Protein AF-0000000069646623 (afdb_homodimer)

Radius of gyration: 21.18 Å; Cα contacts (8 Å, |Δi|>4): 472; chains: 2; bounding box: 66×52×68 Å

Nearest PDB structures (foldseek):
  7ku7-assembly1_C  TM=7.628E-01  e=7.906E-09  Rous sarcoma virus (strain Schmidt-Ruppin A)
  3jca-assembly1_F  TM=6.530E-01  e=5.661E-10  Mouse mammary tumor virus
  5ejk-assembly1_C  TM=6.959E-01  e=7.413E-09  Rous sarcoma virus - Prague C
  1a5v-assembly1_A  TM=7.451E-01  e=2.516E-08  Rous sarcoma virus (strain Schmidt-Ruppin)
  3o4n-assembly1_B  TM=7.704E-01  e=9.104E-08  Rous sarcoma virus

Solvent-accessible surface area (backbone atoms only — not comparable to full-atom values): 15487 Å² total; per-residue (Å²): 137,80,79,71,78,76,75,74,74,71,70,65,70,41,72,74,74,82,60,53,76,48,30,36,33,40,41,48,77,38,65,82,40,84,41,39,76,87,58,32,25,26,30,43,34,41,31,24,66,60,65,54,36,32,39,35,38,53,31,65,61,70,45,49,68,54,50,50,52,54,49,51,53,49,29,74,73,69,45,78,38,46,30,38,34,30,60,84,51,67,63,66,64,35,66,67,44,49,49,52,31,53,76,65,64,30,46,78,43,56,58,85,74,62,64,74,78,56,34,43,57,56,43,49,38,47,49,28,44,48,52,14,50,39,50,21,44,53,44,49,18,76,82,136,82,79,70,77,76,75,73,73,71,71,64,69,41,70,74,75,83,60,53,74,48,30,37,32,39,42,49,77,39,66,82,39,85,42,38,75,89,57,31,25,25,31,42,35,42,30,24,65,56,66,54,37,33,40,35,38,54,31,64,61,71,46,50,68,55,50,50,50,54,49,51,54,49,29,73,72,68,46,78,38,49,32,38,34,32,59,83,50,67,62,66,62,36,67,67,43,48,50,52,32,53,76,65,63,30,46,78,42,56,59,83,72,64,62,74,77,56,33,42,56,54,42,50,36,47,48,27,43,47,52,14,48,39,49,20,44,54,47,49,17,78,85

InterPro domains:
  IPR001584 Integrase, catalytic core [PF00665] (21-116)
  IPR001584 Integrase, catalytic core [PS50994] (17-143)
  IPR012337 Ribonuclease H-like superfamily [SSF53098] (20-139)
  IPR036397 Ribonuclease H superfamily [G3DSA:3.30.420.10] (13-143)

Sequence (286 aa):
MENKPKRKTITHSIPKHHFAPGEFLAIDIVGKLPRSVDNQNYILTIVDHYSRYLEAIPIPNTTSNTIIRHLNYYFSRFGLPKYILSDNATYFKSDEIVNFYESLRIEHRKSSIYYPKSNGLLERTHRVLKESVASILQKVHDWMENKPKRKTITHSIPKHHFAPGEFLAIDIVGKLPRSVDNQNYILTIVDHYSRYLEAIPIPNTTSNTIIRHLNYYFSRFGLPKYILSDNATYFKSDEIVNFYESLRIEHRKSSIYYPKSNGLLERTHRVLKESVASILQKVHDW

Secondary structure (DSSP, 8-state):
------------------PPTTSEEEEEEEE--SS-GGG--EEEEEEETTT--EEEEEES---HHHHHHHHHHHHHHH---SEEEE-S-GGGS-HHHHHHHHHTTPEEEETTTS-TTTTHHHHHHHHHHHHHHHHHHHHHHT-/------------------PPTTSEEEEEEEE--SS-GGG--EEEEEEETTT--EEEEEES---HHHHHHHHHHHHHHH---SEEEE-S-GGGS-HHHHHHHHHTTPEEEETTTS-TTTTHHHHHHHHHHHHHHHHHHHHHHT-

Structure (mmCIF, N/CA/C/O backbone):
data_AF-0000000069646623-model_v1
#
loop_
_entity.id
_entity.type
_entity.pdbx_description
1 polymer 'Integrase catalytic domain-containing protein'
#
loop_
_atom_site.group_PDB
_atom_site.id
_atom_site.type_symbol
_atom_site.label_atom_id
_atom_site.label_alt_id
_atom_site.label_comp_id
_atom_site.label_asym_id
_atom_site.label_entity_id
_atom_site.label_seq_id
_atom_site.pdbx_PDB_ins_code
_atom_site.Cartn_x
_atom_site.Cartn_y
_atom_site.Cartn_z
_atom_site.occupancy
_atom_site.B_iso_or_equiv
_atom_site.auth_seq_id
_atom_site.auth_comp_id
_atom_site.auth_asym_id
_atom_site.auth_atom_id
_atom_site.pdbx_PDB_model_num
ATOM 1 N N . MET A 1 1 ? -26.422 -5.918 47 1 32.94 1 MET A N 1
ATOM 2 C CA . MET A 1 1 ? -25.672 -6.23 45.781 1 32.94 1 MET A CA 1
ATOM 3 C C . MET A 1 1 ? -26.344 -5.625 44.562 1 32.94 1 MET A C 1
ATOM 5 O O . MET A 1 1 ? -27.328 -6.172 44.062 1 32.94 1 MET A O 1
ATOM 9 N N . GLU A 1 2 ? -26.469 -4.262 44.375 1 30.83 2 GLU A N 1
ATOM 10 C CA . GLU A 1 2 ? -27.266 -3.465 43.438 1 30.83 2 GLU A CA 1
ATOM 11 C C . GLU A 1 2 ? -26.75 -3.588 42.031 1 30.83 2 GLU A C 1
ATOM 13 O O . GLU A 1 2 ? -25.547 -3.496 41.781 1 30.83 2 GLU A O 1
ATOM 18 N N . ASN A 1 3 ? -27.5 -4.41 41.188 1 28.52 3 ASN A N 1
ATOM 19 C CA . ASN A 1 3 ? -27.297 -4.695 39.781 1 28.52 3 ASN A CA 1
ATOM 20 C C . ASN A 1 3 ? -27.125 -3.416 38.969 1 28.52 3 ASN A C 1
ATOM 22 O O . ASN A 1 3 ? -28.047 -2.598 38.906 1 28.52 3 ASN A O 1
ATOM 26 N N . LYS A 1 4 ? -25.953 -2.854 38.969 1 32.59 4 LYS A N 1
ATOM 27 C CA . LYS A 1 4 ? -25.719 -1.625 38.219 1 32.59 4 LYS A CA 1
ATOM 28 C C . LYS A 1 4 ? -26.188 -1.777 36.781 1 32.59 4 LYS A C 1
ATOM 30 O O . LYS A 1 4 ? -25.922 -2.797 36.125 1 32.59 4 LYS A O 1
ATOM 35 N N . PRO A 1 5 ? -27.219 -1.047 36.375 1 31.97 5 PRO A N 1
ATOM 36 C CA . PRO A 1 5 ? -27.781 -1.211 35.031 1 31.97 5 PRO A CA 1
ATOM 37 C C . PRO A 1 5 ? -26.719 -1.128 33.938 1 31.97 5 PRO A C 1
ATOM 39 O O . PRO A 1 5 ? -25.734 -0.409 34.062 1 31.97 5 PRO A O 1
ATOM 42 N N . LYS A 1 6 ? -26.531 -2.137 33.188 1 28.92 6 LYS A N 1
ATOM 43 C CA . LYS A 1 6 ? -25.672 -2.27 32 1 28.92 6 LYS A CA 1
ATOM 44 C C . LYS A 1 6 ? -25.859 -1.104 31.047 1 28.92 6 LYS A C 1
ATOM 46 O O . LYS A 1 6 ? -26.969 -0.863 30.562 1 28.92 6 LYS A O 1
ATOM 51 N N . ARG A 1 7 ? -25.266 0.034 31.297 1 22.77 7 ARG A N 1
ATOM 52 C CA . ARG A 1 7 ? -25.391 1.152 30.359 1 22.77 7 ARG A CA 1
ATOM 53 C C . ARG A 1 7 ? -25.203 0.685 28.922 1 22.77 7 ARG A C 1
ATOM 55 O O . ARG A 1 7 ? -24.188 0.08 28.578 1 22.77 7 ARG A O 1
ATOM 62 N N . LYS A 1 8 ? -26.281 0.441 28.25 1 26.89 8 LYS A N 1
ATOM 63 C CA . LYS A 1 8 ? -26.344 0.169 26.812 1 26.89 8 LYS A CA 1
ATOM 64 C C . LYS A 1 8 ? -25.469 1.139 26.031 1 26.89 8 LYS A C 1
ATOM 66 O O . LYS A 1 8 ? -25.672 2.352 26.078 1 26.89 8 LYS A O 1
ATOM 71 N N . THR A 1 9 ? -24.188 0.973 26.062 1 27.06 9 THR A N 1
ATOM 72 C CA . THR A 1 9 ? -23.312 1.753 25.203 1 27.06 9 THR A CA 1
ATOM 73 C C . THR A 1 9 ? -23.938 1.988 23.844 1 27.06 9 THR A C 1
ATOM 75 O O . THR A 1 9 ? -24.219 1.038 23.109 1 27.06 9 THR A O 1
ATOM 78 N N . ILE A 1 10 ? -24.859 2.891 23.828 1 28.14 10 ILE A N 1
ATOM 79 C CA . ILE A 1 10 ? -25.422 3.312 22.562 1 28.14 10 ILE A CA 1
ATOM 80 C C . ILE A 1 10 ? -24.297 3.584 21.562 1 28.14 10 ILE A C 1
ATOM 82 O O . ILE A 1 10 ? -23.5 4.508 21.75 1 28.14 10 ILE A O 1
ATOM 86 N N . THR A 1 11 ? -23.562 2.627 21.219 1 30.33 11 THR A N 1
ATOM 87 C CA . THR A 1 11 ? -22.703 2.807 20.047 1 30.33 11 THR A CA 1
ATOM 88 C C . THR A 1 11 ? -23.453 3.541 18.938 1 30.33 11 THR A C 1
ATOM 90 O O . THR A 1 11 ? -24.406 3.006 18.359 1 30.33 11 THR A O 1
ATOM 93 N N . HIS A 1 12 ? -23.844 4.727 19.203 1 29.98 12 HIS A N 1
ATOM 94 C CA . HIS A 1 12 ? -24.391 5.492 18.094 1 29.98 12 HIS A CA 1
ATOM 95 C C . HIS A 1 12 ? -23.641 5.219 16.797 1 29.98 12 HIS A C 1
ATOM 97 O O . HIS A 1 12 ? -22.406 5.18 16.797 1 29.98 12 HIS A O 1
ATOM 103 N N . SER A 1 13 ? -24.156 4.473 15.961 1 32.38 13 SER A N 1
ATOM 104 C CA . SER A 1 13 ? -23.75 4.207 14.586 1 32.38 13 SER A CA 1
ATOM 105 C C . SER A 1 13 ? -23.219 5.465 13.906 1 32.38 13 SER A C 1
ATOM 107 O O . SER A 1 13 ? -23.891 6.496 13.898 1 32.38 13 SER A O 1
ATOM 109 N N . ILE A 1 14 ? -22.016 6.031 14.203 1 35.5 14 ILE A N 1
ATOM 110 C CA . ILE A 1 14 ? -21.547 7.062 13.281 1 35.5 14 ILE A CA 1
ATOM 111 C C . ILE A 1 14 ? -22.297 6.973 11.961 1 35.5 14 ILE A C 1
ATOM 113 O O . ILE A 1 14 ? -22.391 5.898 11.359 1 35.5 14 ILE A O 1
ATOM 117 N N . PRO A 1 15 ? -23.219 7.895 11.781 1 37.97 15 PRO A N 1
ATOM 118 C CA . PRO A 1 15 ? -23.812 7.746 10.453 1 37.97 15 PRO A CA 1
ATOM 119 C C . PRO A 1 15 ? -22.828 7.234 9.406 1 37.97 15 PRO A C 1
ATOM 121 O O . PRO A 1 15 ? -21.656 7.613 9.43 1 37.97 15 PRO A O 1
ATOM 124 N N . LYS A 1 16 ? -22.812 6.094 9.086 1 43.16 16 LYS A N 1
ATOM 125 C CA . LYS A 1 16 ? -22.078 5.617 7.914 1 43.16 16 LYS A CA 1
ATOM 126 C C . LYS A 1 16 ? -21.859 6.738 6.902 1 43.16 16 LYS A C 1
ATOM 128 O O . LYS A 1 16 ? -22.812 7.16 6.234 1 43.16 16 LYS A O 1
ATOM 133 N N . HIS A 1 17 ? -21.281 7.953 7.312 1 50.69 17 HIS A N 1
ATOM 134 C CA . HIS A 1 17 ? -21.062 8.867 6.195 1 50.69 17 HIS A CA 1
ATOM 135 C C . HIS A 1 17 ? -20.641 8.117 4.941 1 50.69 17 HIS A C 1
ATOM 137 O O . HIS A 1 17 ? -19.75 7.27 4.988 1 50.69 17 HIS A O 1
ATOM 143 N N . HIS A 1 18 ? -21.578 7.953 3.994 1 64.94 18 HIS A N 1
ATOM 144 C CA . HIS A 1 18 ? -21.484 7.27 2.709 1 64.94 18 HIS A CA 1
ATOM 145 C C . HIS A 1 18 ? -20.469 7.938 1.796 1 64.94 18 HIS A C 1
ATOM 147 O O . HIS A 1 18 ? -20.781 8.93 1.136 1 64.94 18 HIS A O 1
ATOM 153 N N . PHE A 1 19 ? -19.188 7.953 2.146 1 78.62 19 PHE A N 1
ATOM 154 C CA . PHE A 1 19 ? -18.203 8.453 1.197 1 78.62 19 PHE A CA 1
ATOM 155 C C . PHE A 1 19 ? -18.094 7.531 -0.007 1 78.62 19 PHE A C 1
ATOM 157 O O . PHE A 1 19 ? -18.297 6.32 0.113 1 78.62 19 PHE A O 1
ATOM 164 N N . ALA A 1 20 ? -17.938 8.273 -1.139 1 87.88 20 ALA A N 1
ATOM 165 C CA . ALA A 1 20 ? -17.562 7.504 -2.324 1 87.88 20 ALA A CA 1
ATOM 166 C C . ALA A 1 20 ? -16.062 7.199 -2.332 1 87.88 20 ALA A C 1
ATOM 168 O O . ALA A 1 20 ? -15.297 7.82 -1.593 1 87.88 20 ALA A O 1
ATOM 169 N N . PRO A 1 21 ? -15.664 6.258 -3.08 1 87.75 21 PRO A N 1
ATOM 170 C CA . PRO A 1 21 ? -14.227 5.984 -3.182 1 87.75 21 PRO A CA 1
ATOM 171 C C . PRO A 1 21 ? -13.414 7.23 -3.525 1 87.75 21 PRO A C 1
ATOM 173 O O . PRO A 1 21 ? -13.812 8.008 -4.398 1 87.75 21 PRO A O 1
ATOM 176 N N . GLY A 1 22 ? -12.367 7.398 -2.785 1 92.69 22 GLY A N 1
ATOM 177 C CA . GLY A 1 22 ? -11.461 8.492 -3.082 1 92.69 22 GLY A CA 1
ATOM 178 C C . GLY A 1 22 ? -11.844 9.789 -2.396 1 92.69 22 GLY A C 1
ATOM 179 O O . GLY A 1 22 ? -11.078 10.758 -2.418 1 92.69 22 GLY A O 1
ATOM 180 N N . GLU A 1 23 ? -12.922 9.883 -1.706 1 94 23 GLU A N 1
ATOM 181 C CA . GLU A 1 23 ? -13.414 11.133 -1.14 1 94 23 GLU A CA 1
ATOM 182 C C . GLU A 1 23 ? -12.781 11.406 0.223 1 94 23 GLU A C 1
ATOM 184 O O . GLU A 1 23 ? -12.633 12.562 0.625 1 94 23 GLU A O 1
ATOM 189 N N . PHE A 1 24 ? -12.516 10.398 0.858 1 88.75 24 PHE A N 1
ATOM 190 C CA . PHE A 1 24 ? -11.953 10.508 2.199 1 88.75 24 PHE A CA 1
ATOM 191 C C . PHE A 1 24 ? -10.68 9.672 2.324 1 88.75 24 PHE A C 1
ATOM 193 O O . PHE A 1 24 ? -10.734 8.445 2.311 1 88.75 24 PHE A O 1
ATOM 200 N N . LEU A 1 25 ? -9.578 10.445 2.473 1 89.19 25 LEU A N 1
ATOM 201 C CA . LEU A 1 25 ? -8.289 9.773 2.576 1 89.19 25 LEU A CA 1
ATOM 202 C C . LEU A 1 25 ? -7.691 9.961 3.967 1 89.19 25 LEU A C 1
ATOM 204 O O . LEU A 1 25 ? -7.812 11.039 4.562 1 89.19 25 LEU A O 1
ATOM 208 N N . ALA A 1 26 ? -7.066 8.898 4.457 1 83.12 26 ALA A N 1
ATOM 209 C CA . ALA A 1 26 ? -6.199 8.992 5.625 1 83.12 26 ALA A CA 1
ATOM 210 C C . ALA A 1 26 ? -4.727 8.914 5.227 1 83.12 26 ALA A C 1
ATOM 212 O O . ALA A 1 26 ? -4.332 8.031 4.465 1 83.12 26 ALA A O 1
ATOM 213 N N . ILE A 1 27 ? -3.977 9.859 5.703 1 86.19 27 ILE A N 1
ATOM 214 C CA . ILE A 1 27 ? -2.561 9.828 5.355 1 86.19 27 ILE A CA 1
ATOM 215 C C . ILE A 1 27 ? -1.717 9.797 6.629 1 86.19 27 ILE A C 1
ATOM 217 O O . ILE A 1 27 ? -2.168 10.234 7.691 1 86.19 27 ILE A O 1
ATOM 221 N N . ASP A 1 28 ? -0.548 9.234 6.496 1 79.56 28 ASP A N 1
ATOM 222 C CA . ASP A 1 28 ? 0.398 9.133 7.602 1 79.56 28 ASP A CA 1
ATOM 223 C C . ASP A 1 28 ? 1.828 8.977 7.09 1 79.56 28 ASP A C 1
ATOM 225 O O . ASP A 1 28 ? 2.041 8.617 5.93 1 79.56 28 ASP A O 1
ATOM 229 N N . ILE A 1 29 ? 2.725 9.312 7.918 1 81.94 29 ILE A N 1
ATOM 230 C CA . ILE A 1 29 ? 4.133 9.109 7.602 1 81.94 29 ILE A CA 1
ATOM 231 C C . ILE A 1 29 ? 4.77 8.172 8.625 1 81.94 29 ILE A C 1
ATOM 233 O O . ILE A 1 29 ? 4.586 8.352 9.828 1 81.94 29 ILE A O 1
ATOM 237 N N . VAL A 1 30 ? 5.426 7.227 8.07 1 74.5 30 VAL A N 1
ATOM 238 C CA . VAL A 1 30 ? 6.184 6.293 8.891 1 74.5 30 VAL A CA 1
ATOM 239 C C . VAL A 1 30 ? 7.68 6.535 8.703 1 74.5 30 VAL A C 1
ATOM 241 O O . VAL A 1 30 ? 8.156 6.68 7.578 1 74.5 30 VAL A O 1
ATOM 244 N N . GLY A 1 31 ? 8.469 6.387 9.742 1 72.19 31 GLY A N 1
ATOM 245 C CA . GLY A 1 31 ? 9.906 6.551 9.664 1 72.19 31 GLY A CA 1
ATOM 246 C C . GLY A 1 31 ? 10.477 7.355 10.82 1 72.19 31 GLY A C 1
ATOM 247 O O . GLY A 1 31 ? 9.75 7.742 11.734 1 72.19 31 GLY A O 1
ATOM 248 N N . LYS A 1 32 ? 11.703 7.695 10.992 1 70.06 32 LYS A N 1
ATOM 249 C CA . LYS A 1 32 ? 12.75 7.316 10.039 1 70.06 32 LYS A CA 1
ATOM 250 C C . LYS A 1 32 ? 13.008 5.816 10.078 1 70.06 32 LYS A C 1
ATOM 252 O O . LYS A 1 32 ? 13.07 5.215 11.156 1 70.06 32 LYS A O 1
ATOM 257 N N . LEU A 1 33 ? 13.055 5.289 8.82 1 65.06 33 LEU A N 1
ATOM 258 C CA . LEU A 1 33 ? 13.367 3.867 8.688 1 65.06 33 LEU A CA 1
ATOM 259 C C . LEU A 1 33 ? 14.875 3.639 8.688 1 65.06 33 LEU A C 1
ATOM 261 O O . LEU A 1 33 ? 15.633 4.473 8.188 1 65.06 33 LEU A O 1
ATOM 265 N N . PRO A 1 34 ? 15.352 2.756 9.594 1 57.94 34 PRO A N 1
ATOM 266 C CA . PRO A 1 34 ? 16.797 2.57 9.727 1 57.94 34 PRO A CA 1
ATOM 267 C C . PRO A 1 34 ? 17.5 2.432 8.375 1 57.94 34 PRO A C 1
ATOM 269 O O . PRO A 1 34 ? 18.547 3.055 8.148 1 57.94 34 PRO A O 1
ATOM 272 N N . ARG A 1 35 ? 17.453 1.281 7.648 1 55.41 35 ARG A N 1
ATOM 273 C CA . ARG A 1 35 ? 18.25 0.972 6.469 1 55.41 35 ARG A CA 1
ATOM 274 C C . ARG A 1 35 ? 17.406 1.074 5.199 1 55.41 35 ARG A C 1
ATOM 276 O O . ARG A 1 35 ? 16.422 0.356 5.043 1 55.41 35 ARG A O 1
ATOM 283 N N . SER A 1 36 ? 17.234 2.391 4.77 1 54.03 36 SER A N 1
ATOM 284 C CA . SER A 1 36 ? 16.5 2.451 3.502 1 54.03 36 SER A CA 1
ATOM 285 C C . SER A 1 36 ? 17.453 2.322 2.316 1 54.03 36 SER A C 1
ATOM 287 O O . SER A 1 36 ? 18.625 2.68 2.414 1 54.03 36 SER A O 1
ATOM 289 N N . VAL A 1 37 ? 17.047 1.464 1.384 1 51.59 37 VAL A N 1
ATOM 290 C CA . VAL A 1 37 ? 17.703 1.499 0.087 1 51.59 37 VAL A CA 1
ATOM 291 C C . VAL A 1 37 ? 17.5 2.865 -0.563 1 51.59 37 VAL A C 1
ATOM 293 O O . VAL A 1 37 ? 16.391 3.391 -0.581 1 51.59 37 VAL A O 1
ATOM 296 N N . ASP A 1 38 ? 18.516 3.533 -0.854 1 64.19 38 ASP A N 1
ATOM 297 C CA . ASP A 1 38 ? 18.547 4.715 -1.712 1 64.19 38 ASP A CA 1
ATOM 298 C C . ASP A 1 38 ? 18.109 5.961 -0.949 1 64.19 38 ASP A C 1
ATOM 300 O O . ASP A 1 38 ? 17.484 6.855 -1.521 1 64.19 38 ASP A O 1
ATOM 304 N N . ASN A 1 39 ? 18.109 5.934 0.315 1 74.62 39 ASN A N 1
ATOM 305 C CA . ASN A 1 39 ? 17.906 7.121 1.137 1 74.62 39 ASN A CA 1
ATOM 306 C C . ASN A 1 39 ? 16.422 7.465 1.276 1 74.62 39 ASN A C 1
ATOM 308 O O . ASN A 1 39 ? 16.062 8.641 1.377 1 74.62 39 ASN A O 1
ATOM 312 N N . GLN A 1 40 ? 15.578 6.52 0.905 1 78.5 40 GLN A N 1
ATOM 313 C CA . GLN A 1 40 ? 14.156 6.691 1.216 1 78.5 40 GLN A CA 1
ATOM 314 C C . GLN A 1 40 ? 13.852 6.262 2.646 1 78.5 40 GLN A C 1
ATOM 316 O O . GLN A 1 40 ? 13.492 5.105 2.889 1 78.5 40 GLN A O 1
ATOM 321 N N . ASN A 1 41 ? 13.844 7.281 3.529 1 77.44 41 ASN A N 1
ATOM 322 C CA . ASN A 1 41 ? 13.891 6.953 4.949 1 77.44 41 ASN A CA 1
ATOM 323 C C . ASN A 1 41 ? 12.508 7.059 5.594 1 77.44 41 ASN A C 1
ATOM 325 O O . ASN A 1 41 ? 12.367 6.852 6.801 1 77.44 41 ASN A O 1
ATOM 329 N N . TYR A 1 42 ? 11.586 7.422 4.762 1 81 42 TYR A N 1
ATOM 330 C CA . TYR A 1 42 ? 10.227 7.562 5.262 1 81 42 TYR A CA 1
ATOM 331 C C . TYR A 1 42 ? 9.227 6.895 4.32 1 81 42 TYR A C 1
ATOM 333 O O . TYR A 1 42 ? 9.562 6.582 3.174 1 81 42 TYR A O 1
ATOM 341 N N . ILE A 1 43 ? 8.055 6.609 4.832 1 80.75 43 ILE A N 1
ATOM 342 C CA . ILE A 1 43 ? 6.965 6.086 4.016 1 80.75 43 ILE A CA 1
ATOM 343 C C . ILE A 1 43 ? 5.719 6.945 4.207 1 80.75 43 ILE A C 1
ATOM 345 O O . ILE A 1 43 ? 5.242 7.117 5.332 1 80.75 43 ILE A O 1
ATOM 349 N N . LEU A 1 44 ? 5.266 7.52 3.172 1 86.25 44 LEU A N 1
ATOM 350 C CA . LEU A 1 44 ? 3.955 8.156 3.156 1 86.25 44 LEU A CA 1
ATOM 351 C C . LEU A 1 44 ? 2.857 7.145 2.848 1 86.25 44 LEU A C 1
ATOM 353 O O . LEU A 1 44 ? 2.879 6.5 1.796 1 86.25 44 LEU A O 1
ATOM 357 N N . THR A 1 45 ? 1.982 6.98 3.75 1 84.88 45 THR A N 1
ATOM 358 C CA . THR A 1 45 ? 0.867 6.066 3.531 1 84.88 45 THR A CA 1
ATOM 359 C C . THR A 1 45 ? -0.412 6.84 3.219 1 84.88 45 THR A C 1
ATOM 361 O O . THR A 1 45 ? -0.696 7.859 3.848 1 84.88 45 THR A O 1
ATOM 364 N N . ILE A 1 46 ? -1.105 6.379 2.182 1 87.44 46 ILE A N 1
ATOM 365 C CA . ILE A 1 46 ? -2.406 6.918 1.797 1 87.44 46 ILE A CA 1
ATOM 366 C C . ILE A 1 46 ? -3.439 5.793 1.763 1 87.44 46 ILE A C 1
ATOM 368 O O . ILE A 1 46 ? -3.26 4.797 1.06 1 87.44 46 ILE A O 1
ATOM 372 N N . VAL A 1 47 ? -4.496 5.973 2.506 1 84.31 47 VAL A N 1
ATOM 373 C CA . VAL A 1 47 ? -5.527 4.945 2.59 1 84.31 47 VAL A CA 1
ATOM 374 C C . VAL A 1 47 ? -6.887 5.543 2.234 1 84.31 47 VAL A C 1
ATOM 376 O O . VAL A 1 47 ? -7.262 6.598 2.754 1 84.31 47 VAL A O 1
ATOM 379 N N . ASP A 1 48 ? -7.52 4.914 1.325 1 85.56 48 ASP A N 1
ATOM 380 C CA . ASP A 1 48 ? -8.898 5.277 1.035 1 85.56 48 ASP A CA 1
ATOM 381 C C . ASP A 1 48 ? -9.852 4.676 2.066 1 85.56 48 ASP A C 1
ATOM 383 O O . ASP A 1 48 ? -9.953 3.451 2.191 1 85.56 48 ASP A O 1
ATOM 387 N N . HIS A 1 49 ? -10.539 5.57 2.643 1 76.94 49 HIS A N 1
ATOM 388 C CA . HIS A 1 49 ? -11.414 5.145 3.736 1 76.94 49 HIS A CA 1
ATOM 389 C C . HIS A 1 49 ? -12.508 4.207 3.24 1 76.94 49 HIS A C 1
ATOM 391 O O . HIS A 1 49 ? -12.875 3.26 3.934 1 76.94 49 HIS A O 1
ATOM 397 N N . TYR A 1 50 ? -12.984 4.438 2.084 1 80.19 50 TYR A N 1
ATOM 398 C CA . TYR A 1 50 ? -14.109 3.678 1.552 1 80.19 50 TYR A CA 1
ATOM 399 C C . TYR A 1 50 ? -13.672 2.291 1.099 1 80.19 50 TYR A C 1
ATOM 401 O O . TYR A 1 50 ? -14.164 1.28 1.604 1 80.19 50 TYR A O 1
ATOM 409 N N . SER A 1 51 ? -12.719 2.229 0.197 1 78.25 51 SER A N 1
ATOM 410 C CA . SER A 1 51 ? -12.328 0.976 -0.441 1 78.25 51 SER A CA 1
ATOM 411 C C . SER A 1 51 ? -11.273 0.244 0.377 1 78.25 51 SER A C 1
ATOM 413 O O . SER A 1 51 ? -11.016 -0.941 0.154 1 78.25 51 SER A O 1
ATOM 415 N N . ARG A 1 52 ? -10.523 0.99 1.159 1 77.31 52 ARG A N 1
ATOM 416 C CA . ARG A 1 52 ? -9.414 0.488 1.96 1 77.31 52 ARG A CA 1
ATOM 417 C C . ARG A 1 52 ? -8.172 0.264 1.098 1 77.31 52 ARG A C 1
ATOM 419 O O . ARG A 1 52 ? -7.207 -0.358 1.541 1 77.31 52 ARG A O 1
ATOM 426 N N . TYR A 1 53 ? -8.258 0.813 -0.063 1 84.88 53 TYR A N 1
ATOM 427 C CA . TYR A 1 53 ? -7.074 0.842 -0.916 1 84.88 53 TYR A CA 1
ATOM 428 C C . TYR A 1 53 ? -5.934 1.599 -0.244 1 84.88 53 TYR A C 1
ATOM 430 O O . TYR A 1 53 ? -6.137 2.693 0.287 1 84.88 53 TYR A O 1
ATOM 438 N N . LEU A 1 54 ? -4.754 0.956 -0.184 1 83.38 54 LEU A N 1
ATOM 439 C CA . LEU A 1 54 ? -3.602 1.549 0.488 1 83.38 54 LEU A CA 1
ATOM 440 C C . LEU A 1 54 ? -2.418 1.671 -0.466 1 83.38 54 LEU A C 1
ATOM 442 O O . LEU A 1 54 ? -2.115 0.735 -1.209 1 83.38 54 LEU A O 1
ATOM 446 N N . GLU A 1 55 ? -1.868 2.818 -0.479 1 90.19 55 GLU A N 1
ATOM 447 C CA . GLU A 1 55 ? -0.573 3.051 -1.111 1 90.19 55 GLU A CA 1
ATOM 448 C C . GLU A 1 55 ? 0.473 3.48 -0.087 1 90.19 55 GLU A C 1
ATOM 450 O O . GLU A 1 55 ? 0.215 4.355 0.742 1 90.19 55 GLU A O 1
ATOM 455 N N . ALA A 1 56 ? 1.564 2.811 -0.046 1 84.5 56 ALA A N 1
ATOM 456 C CA . ALA A 1 56 ? 2.729 3.186 0.753 1 84.5 56 ALA A CA 1
ATOM 457 C C . ALA A 1 56 ? 3.887 3.625 -0.137 1 84.5 56 ALA A C 1
ATOM 459 O O . ALA A 1 56 ? 4.434 2.822 -0.896 1 84.5 56 ALA A O 1
ATOM 460 N N . ILE A 1 57 ? 4.285 4.84 0.048 1 88.25 57 ILE A N 1
ATOM 461 C CA . ILE A 1 57 ? 5.219 5.48 -0.873 1 88.25 57 ILE A CA 1
ATOM 462 C C . ILE A 1 57 ? 6.504 5.84 -0.135 1 88.25 57 ILE A C 1
ATOM 464 O O . ILE A 1 57 ? 6.496 6.684 0.764 1 88.25 57 ILE A O 1
ATOM 468 N N . PRO A 1 58 ? 7.598 5.195 -0.516 1 84.44 58 PRO A N 1
ATOM 469 C CA . PRO A 1 58 ? 8.867 5.645 0.059 1 84.44 58 PRO A CA 1
ATOM 470 C C . PRO A 1 58 ? 9.219 7.078 -0.335 1 84.44 58 PRO A C 1
ATOM 472 O O . PRO A 1 58 ? 9.094 7.445 -1.507 1 84.44 58 PRO A O 1
ATOM 475 N N . ILE A 1 59 ? 9.562 7.883 0.647 1 89.06 59 ILE A N 1
ATOM 476 C CA . ILE A 1 59 ? 9.938 9.266 0.392 1 89.06 59 ILE A CA 1
ATOM 477 C C . ILE A 1 59 ? 11.234 9.594 1.122 1 89.06 59 ILE A C 1
ATOM 479 O O . ILE A 1 59 ? 11.531 9.016 2.17 1 89.06 59 ILE A O 1
ATOM 483 N N . PRO A 1 60 ? 12.008 10.523 0.596 1 90.12 60 PRO A N 1
ATOM 484 C CA . PRO A 1 60 ? 13.336 10.773 1.148 1 90.12 60 PRO A CA 1
ATOM 485 C C . PRO A 1 60 ? 13.297 11.602 2.434 1 90.12 60 PRO A C 1
ATOM 487 O O . PRO A 1 60 ? 14.219 11.523 3.252 1 90.12 60 PRO A O 1
ATOM 490 N N . ASN A 1 61 ? 12.281 12.445 2.609 1 91.44 61 ASN A N 1
ATOM 491 C CA . ASN A 1 61 ? 12.133 13.328 3.758 1 91.44 61 ASN A CA 1
ATOM 492 C C . ASN A 1 61 ? 10.672 13.719 3.984 1 91.44 61 ASN A C 1
ATOM 494 O O . ASN A 1 61 ? 9.797 13.312 3.223 1 91.44 61 ASN A O 1
ATOM 498 N N . THR A 1 62 ? 10.469 14.492 5 1 92.44 62 THR A N 1
ATOM 499 C CA . THR A 1 62 ? 9.094 14.812 5.367 1 92.44 62 THR A CA 1
ATOM 500 C C . THR A 1 62 ? 8.805 16.297 5.156 1 92.44 62 THR A C 1
ATOM 502 O O . THR A 1 62 ? 7.988 16.875 5.863 1 92.44 62 THR A O 1
ATOM 505 N N . THR A 1 63 ? 9.508 16.875 4.215 1 95.19 63 THR A N 1
ATOM 506 C CA . THR A 1 63 ? 9.234 18.281 3.918 1 95.19 63 THR A CA 1
ATOM 507 C C . THR A 1 63 ? 7.863 18.438 3.264 1 95.19 63 THR A C 1
ATOM 509 O O . THR A 1 63 ? 7.371 17.516 2.609 1 95.19 63 THR A O 1
ATOM 512 N N . SER A 1 64 ? 7.352 19.625 3.348 1 96 64 SER A N 1
ATOM 513 C CA . SER A 1 64 ? 6.066 19.938 2.727 1 96 64 SER A CA 1
ATOM 514 C C . SER A 1 64 ? 6.113 19.719 1.219 1 96 64 SER A C 1
ATOM 516 O O . SER A 1 64 ? 5.176 19.172 0.634 1 96 64 SER A O 1
ATOM 518 N N . ASN A 1 65 ? 7.164 20.172 0.676 1 97 65 ASN A N 1
ATOM 519 C CA . ASN A 1 65 ? 7.309 20.031 -0.769 1 97 65 ASN A CA 1
ATOM 520 C C . ASN A 1 65 ? 7.246 18.562 -1.201 1 97 65 ASN A C 1
ATOM 522 O O . ASN A 1 65 ? 6.547 18.219 -2.16 1 97 65 ASN A O 1
ATOM 526 N N . THR A 1 66 ? 7.969 17.719 -0.49 1 96.75 66 THR A N 1
ATOM 527 C CA . THR A 1 66 ? 7.98 16.297 -0.803 1 96.75 66 THR A CA 1
ATOM 528 C C . THR A 1 66 ? 6.59 15.695 -0.634 1 96.75 66 THR A C 1
ATOM 530 O O . THR A 1 66 ? 6.113 14.969 -1.508 1 96.75 66 THR A O 1
ATOM 533 N N . ILE A 1 67 ? 5.977 15.984 0.43 1 96.38 67 ILE A N 1
ATOM 534 C CA . ILE A 1 67 ? 4.656 15.445 0.736 1 96.38 67 ILE A CA 1
ATOM 535 C C . ILE A 1 67 ? 3.65 15.922 -0.312 1 96.38 67 ILE A C 1
ATOM 537 O O . ILE A 1 67 ? 2.908 15.117 -0.876 1 96.38 67 ILE A O 1
ATOM 541 N N . ILE A 1 68 ? 3.668 17.172 -0.618 1 97.75 68 ILE A N 1
ATOM 542 C CA . ILE A 1 68 ? 2.738 17.766 -1.576 1 97.75 68 ILE A CA 1
ATOM 543 C C . ILE A 1 68 ? 2.945 17.125 -2.951 1 97.75 68 ILE A C 1
ATOM 545 O O . ILE A 1 68 ? 1.978 16.812 -3.645 1 97.75 68 ILE A O 1
ATOM 549 N N . ARG A 1 69 ? 4.176 16.953 -3.291 1 97.94 69 ARG A N 1
ATOM 550 C CA . ARG A 1 69 ? 4.484 16.344 -4.582 1 97.94 69 ARG A CA 1
ATOM 551 C C . ARG A 1 69 ? 3.854 14.961 -4.703 1 97.94 69 ARG A C 1
ATOM 553 O O . ARG A 1 69 ? 3.236 14.641 -5.723 1 97.94 69 ARG A O 1
ATOM 560 N N . HIS A 1 70 ? 3.984 14.188 -3.738 1 97.19 70 HIS A N 1
ATOM 561 C CA . HIS A 1 70 ? 3.484 12.82 -3.789 1 97.19 70 HIS A CA 1
ATOM 562 C C . HIS A 1 70 ? 1.965 12.781 -3.664 1 97.19 70 HIS A C 1
ATOM 564 O O . HIS A 1 70 ? 1.308 11.945 -4.281 1 97.19 70 HIS A O 1
ATOM 570 N N . LEU A 1 71 ? 1.392 13.711 -2.904 1 97.5 71 LEU A N 1
ATOM 571 C CA . LEU A 1 71 ? -0.063 13.82 -2.861 1 97.5 71 LEU A CA 1
ATOM 572 C C . LEU A 1 71 ? -0.615 14.25 -4.219 1 97.5 71 LEU A C 1
ATOM 574 O O . LEU A 1 71 ? -1.612 13.695 -4.688 1 97.5 71 LEU A O 1
ATOM 578 N N . ASN A 1 72 ? 0.086 15.227 -4.789 1 97.31 72 ASN A N 1
ATOM 579 C CA . ASN A 1 72 ? -0.321 15.664 -6.117 1 97.31 72 ASN A CA 1
ATOM 580 C C . ASN A 1 72 ? -0.288 14.516 -7.121 1 97.31 72 ASN A C 1
ATOM 582 O O . ASN A 1 72 ? -1.181 14.398 -7.965 1 97.31 72 ASN A O 1
ATOM 586 N N . TYR A 1 73 ? 0.695 13.742 -7.035 1 96.5 73 TYR A N 1
ATOM 587 C CA . TYR A 1 73 ? 0.802 12.586 -7.918 1 96.5 73 TYR A CA 1
ATOM 588 C C . TYR A 1 73 ? -0.344 11.609 -7.676 1 96.5 73 TYR A C 1
ATOM 590 O O . TYR A 1 73 ? -0.966 11.125 -8.625 1 96.5 73 TYR A O 1
ATOM 598 N N . TYR A 1 74 ? -0.625 11.375 -6.473 1 96.94 74 TYR A N 1
ATOM 599 C CA . TYR A 1 74 ? -1.74 10.5 -6.125 1 96.94 74 TYR A CA 1
ATOM 600 C C . TYR A 1 74 ? -3.053 11.055 -6.668 1 96.94 74 TYR A C 1
ATOM 602 O O . TYR A 1 74 ? -3.838 10.32 -7.277 1 96.94 74 TYR A O 1
ATOM 610 N N . PHE A 1 75 ? -3.279 12.344 -6.512 1 97.62 75 PHE A N 1
ATOM 611 C CA . PHE A 1 75 ? -4.52 12.977 -6.941 1 97.62 75 PHE A CA 1
ATOM 612 C C . PHE A 1 75 ? -4.648 12.938 -8.461 1 97.62 75 PHE A C 1
ATOM 614 O O . PHE A 1 75 ? -5.758 12.828 -8.992 1 97.62 75 PHE A O 1
ATOM 621 N N . SER A 1 76 ? -3.541 13.016 -9.117 1 96 76 SER A N 1
ATOM 622 C CA . SER A 1 76 ? -3.572 12.992 -10.578 1 96 76 SER A CA 1
ATOM 623 C C . SER A 1 76 ? -4.031 11.641 -11.102 1 96 76 SER A C 1
ATOM 625 O O . SER A 1 76 ? -4.52 11.531 -12.234 1 96 76 SER A O 1
ATOM 627 N N . ARG A 1 77 ? -3.877 10.68 -10.297 1 93.12 77 ARG A N 1
ATOM 628 C CA . ARG A 1 77 ? -4.238 9.328 -10.703 1 93.12 77 ARG A CA 1
ATOM 629 C C . ARG A 1 77 ? -5.66 8.984 -10.273 1 93.12 77 ARG A C 1
ATOM 631 O O . ARG A 1 77 ? -6.379 8.289 -10.992 1 93.12 77 ARG A O 1
ATOM 638 N N . PHE A 1 78 ? -6.066 9.469 -9.102 1 95.19 78 PHE A N 1
ATOM 639 C CA . PHE A 1 78 ? -7.289 8.953 -8.5 1 95.19 78 PHE A CA 1
ATOM 640 C C . PHE A 1 78 ? -8.32 10.062 -8.328 1 95.19 78 PHE A C 1
ATOM 642 O O . PHE A 1 78 ? -9.484 9.797 -8.016 1 95.19 78 PHE A O 1
ATOM 649 N N . GLY A 1 79 ? -7.906 11.336 -8.578 1 95.94 79 GLY A N 1
ATOM 650 C CA . GLY A 1 79 ? -8.797 12.461 -8.359 1 95.94 79 GLY A CA 1
ATOM 651 C C . GLY A 1 79 ? -8.602 13.133 -7.012 1 95.94 79 GLY A C 1
ATOM 652 O O . GLY A 1 79 ? -7.859 12.625 -6.168 1 95.94 79 GLY A O 1
ATOM 653 N N . LEU A 1 80 ? -9.344 14.273 -6.848 1 97.56 80 LEU A N 1
ATOM 654 C CA . LEU A 1 80 ? -9.211 15.062 -5.633 1 97.56 80 LEU A CA 1
ATOM 655 C C . LEU A 1 80 ? -10.117 14.539 -4.531 1 97.56 80 LEU A C 1
ATOM 657 O O . LEU A 1 80 ? -11.305 14.289 -4.766 1 97.56 80 LEU A O 1
ATOM 661 N N . PRO A 1 81 ? -9.555 14.312 -3.385 1 97.12 81 PRO A N 1
ATOM 662 C CA . PRO A 1 81 ? -10.43 13.992 -2.252 1 97.12 81 PRO A CA 1
ATOM 663 C C . PRO A 1 81 ? -11.18 15.219 -1.725 1 97.12 81 PRO A C 1
ATOM 665 O O . PRO A 1 81 ? -10.805 16.359 -2.021 1 97.12 81 PRO A O 1
ATOM 668 N N . LYS A 1 82 ? -12.211 14.898 -0.969 1 95.69 82 LYS A N 1
ATOM 669 C CA . LYS A 1 82 ? -12.898 15.953 -0.24 1 95.69 82 LYS A CA 1
ATOM 670 C C . LYS A 1 82 ? -12.273 16.188 1.133 1 95.69 82 LYS A C 1
ATOM 672 O O . LYS A 1 82 ? -12.18 17.312 1.601 1 95.69 82 LYS A O 1
ATOM 677 N N . TYR A 1 83 ? -11.844 15.047 1.696 1 92 83 TYR A N 1
ATOM 678 C CA . TYR A 1 83 ? -11.32 15.094 3.059 1 92 83 TYR A CA 1
ATOM 679 C C . TYR A 1 83 ? -10 14.344 3.16 1 92 83 TYR A C 1
ATOM 681 O O . TYR A 1 83 ? -9.836 13.281 2.562 1 92 83 TYR A O 1
ATOM 689 N N . ILE A 1 84 ? -9.117 14.922 3.92 1 91.56 84 ILE A N 1
ATOM 690 C CA . ILE A 1 84 ? -7.898 14.219 4.301 1 91.56 84 ILE A CA 1
ATOM 691 C C . ILE A 1 84 ? -7.758 14.219 5.82 1 91.56 84 ILE A C 1
ATOM 693 O O . ILE A 1 84 ? -7.887 15.266 6.465 1 91.56 84 ILE A O 1
ATOM 697 N N . LEU A 1 85 ? -7.547 13.016 6.297 1 85.25 85 LEU A N 1
ATOM 698 C CA . LEU A 1 85 ? -7.316 12.828 7.727 1 85.25 85 LEU A CA 1
ATOM 699 C C . LEU A 1 85 ? -5.844 12.547 8.008 1 85.25 85 LEU A C 1
ATOM 701 O O . LEU A 1 85 ? -5.219 11.734 7.32 1 85.25 85 LEU A O 1
ATOM 705 N N . SER A 1 86 ? -5.25 13.273 8.883 1 82 86 SER A N 1
ATOM 706 C CA . SER A 1 86 ? -3.9 12.984 9.359 1 82 86 SER A CA 1
ATOM 707 C C . SER A 1 86 ? -3.76 13.312 10.844 1 82 86 SER A C 1
ATOM 709 O O . SER A 1 86 ? -4.645 13.93 11.438 1 82 86 SER A O 1
ATOM 711 N N . ASP A 1 87 ? -2.783 12.742 11.5 1 75.19 87 ASP A N 1
ATOM 712 C CA . ASP A 1 87 ? -2.535 13.125 12.891 1 75.19 87 ASP A CA 1
ATOM 713 C C . ASP A 1 87 ? -1.986 14.547 12.969 1 75.19 87 ASP A C 1
ATOM 715 O O . ASP A 1 87 ? -1.979 15.273 11.977 1 75.19 87 ASP A O 1
ATOM 719 N N . ASN A 1 88 ? -1.615 14.969 14.227 1 72.38 88 ASN A N 1
ATOM 720 C CA . ASN A 1 88 ? -1.196 16.344 14.477 1 72.38 88 ASN A CA 1
ATOM 721 C C . ASN A 1 88 ? 0.316 16.5 14.352 1 72.38 88 ASN A C 1
ATOM 723 O O . ASN A 1 88 ? 0.905 17.391 14.969 1 72.38 88 ASN A O 1
ATOM 727 N N . ALA A 1 89 ? 0.872 15.672 13.523 1 76.56 89 ALA A N 1
ATOM 728 C CA . ALA A 1 89 ? 2.311 15.82 13.32 1 76.56 89 ALA A CA 1
ATOM 729 C C . ALA A 1 89 ? 2.631 17.125 12.602 1 76.56 89 ALA A C 1
ATOM 731 O O . ALA A 1 89 ? 1.854 17.594 11.766 1 76.56 89 ALA A O 1
ATOM 732 N N . THR A 1 90 ? 3.711 17.719 12.898 1 80.69 90 THR A N 1
ATOM 733 C CA . THR A 1 90 ? 4.09 19.047 12.445 1 80.69 90 THR A CA 1
ATOM 734 C C . THR A 1 90 ? 4.172 19.109 10.922 1 80.69 90 THR A C 1
ATOM 736 O O . THR A 1 90 ? 3.828 20.125 10.32 1 80.69 90 THR A O 1
ATOM 739 N N . TYR A 1 91 ? 4.609 18.031 10.305 1 83.56 91 TYR A N 1
ATOM 740 C CA . TYR A 1 91 ? 4.781 18.078 8.859 1 83.56 91 TYR A CA 1
ATOM 741 C C . TYR A 1 91 ? 3.434 18.109 8.148 1 83.56 91 TYR A C 1
ATOM 743 O O . TYR A 1 91 ? 3.354 18.484 6.977 1 83.56 91 TYR A O 1
ATOM 751 N N . PHE A 1 92 ? 2.365 17.906 8.844 1 87.75 92 PHE A N 1
ATOM 752 C CA . PHE A 1 92 ? 1.053 17.969 8.211 1 87.75 92 PHE A CA 1
ATOM 753 C C . PHE A 1 92 ? 0.384 19.312 8.516 1 87.75 92 PHE A C 1
ATOM 755 O O . PHE A 1 92 ? -0.678 19.609 7.965 1 87.75 92 PHE A O 1
ATOM 762 N N . LYS A 1 93 ? 1.02 20.141 9.258 1 86.25 93 LYS A N 1
ATOM 763 C CA . LYS A 1 93 ? 0.4 21.375 9.711 1 86.25 93 LYS A CA 1
ATOM 764 C C . LYS A 1 93 ? 1.108 22.594 9.117 1 86.25 93 LYS A C 1
ATOM 766 O O . LYS A 1 93 ? 0.777 23.734 9.445 1 86.25 93 LYS A O 1
ATOM 771 N N . SER A 1 94 ? 2.053 22.406 8.336 1 91.25 94 SER A N 1
ATOM 772 C CA . SER A 1 94 ? 2.768 23.531 7.746 1 91.25 94 SER A CA 1
ATOM 773 C C . SER A 1 94 ? 1.829 24.422 6.926 1 91.25 94 SER A C 1
ATOM 775 O O . SER A 1 94 ? 0.807 23.938 6.426 1 91.25 94 SER A O 1
ATOM 777 N N . ASP A 1 95 ? 2.203 25.672 6.82 1 94.31 95 ASP A N 1
ATOM 778 C CA . ASP A 1 95 ? 1.428 26.609 6.008 1 94.31 95 ASP A CA 1
ATOM 779 C C . ASP A 1 95 ? 1.349 26.141 4.559 1 94.31 95 ASP A C 1
ATOM 781 O O . ASP A 1 95 ? 0.32 26.297 3.9 1 94.31 95 ASP A O 1
ATOM 785 N N . GLU A 1 96 ? 2.443 25.609 4.109 1 95.75 96 GLU A N 1
ATOM 786 C CA . GLU A 1 96 ? 2.498 25.141 2.734 1 95.75 96 GLU A CA 1
ATOM 787 C C . GLU A 1 96 ? 1.463 24.031 2.488 1 95.75 96 GLU A C 1
ATOM 789 O O . GLU A 1 96 ? 0.75 24.062 1.484 1 95.75 96 GLU A O 1
ATOM 794 N N . ILE A 1 97 ? 1.332 23.125 3.402 1 95.5 97 ILE A N 1
ATOM 795 C CA . ILE A 1 97 ? 0.398 22.016 3.275 1 95.5 97 ILE A CA 1
ATOM 796 C C . ILE A 1 97 ? -1.035 22.516 3.422 1 95.5 97 ILE A C 1
ATOM 798 O O . ILE A 1 97 ? -1.914 22.156 2.641 1 95.5 97 ILE A O 1
ATOM 802 N N . VAL A 1 98 ? -1.219 23.359 4.359 1 93.69 98 VAL A N 1
ATOM 803 C CA . VAL A 1 98 ? -2.539 23.938 4.59 1 93.69 98 VAL A CA 1
ATOM 804 C C . VAL A 1 98 ? -2.988 24.703 3.35 1 93.69 98 VAL A C 1
ATOM 806 O O . VAL A 1 98 ? -4.117 24.531 2.881 1 93.69 98 VAL A O 1
ATOM 809 N N . ASN A 1 99 ? -2.152 25.531 2.832 1 96.94 99 ASN A N 1
ATOM 810 C CA . ASN A 1 99 ? -2.465 26.281 1.627 1 96.94 99 ASN A CA 1
ATOM 811 C C . ASN A 1 99 ? -2.74 25.359 0.44 1 96.94 99 ASN A C 1
ATOM 813 O O . ASN A 1 99 ? -3.615 25.656 -0.38 1 96.94 99 ASN A O 1
ATOM 817 N N . PHE A 1 100 ? -1.963 24.312 0.395 1 97.38 100 PHE A N 1
ATOM 818 C CA . PHE A 1 100 ? -2.139 23.312 -0.656 1 97.38 100 PHE A CA 1
ATOM 819 C C . PHE A 1 100 ? -3.537 22.719 -0.602 1 97.38 100 PHE A C 1
ATOM 821 O O . PHE A 1 100 ? -4.242 22.672 -1.613 1 97.38 100 PHE A O 1
ATOM 828 N N . TYR A 1 101 ? -3.975 22.297 0.541 1 97 101 TYR A N 1
ATOM 829 C CA . TYR A 1 101 ? -5.312 21.75 0.713 1 97 101 TYR A CA 1
ATOM 830 C C . TYR A 1 101 ? -6.379 22.781 0.364 1 97 101 TYR A C 1
ATOM 832 O O . TYR A 1 101 ? -7.332 22.469 -0.356 1 97 101 TYR A O 1
ATOM 840 N N . GLU A 1 102 ? -6.219 23.969 0.819 1 97 102 GLU A N 1
ATOM 841 C CA . GLU A 1 102 ? -7.195 25.016 0.594 1 97 102 GLU A CA 1
ATOM 842 C C . GLU A 1 102 ? -7.328 25.344 -0.891 1 97 102 GLU A C 1
ATOM 844 O O . GLU A 1 102 ? -8.438 25.547 -1.391 1 97 102 GLU A O 1
ATOM 849 N N . SER A 1 103 ? -6.223 25.375 -1.555 1 97.69 103 SER A N 1
ATOM 850 C CA . SER A 1 103 ? -6.227 25.719 -2.975 1 97.69 103 SER A CA 1
ATOM 851 C C . SER A 1 103 ? -6.98 24.672 -3.789 1 97.69 103 SER A C 1
ATOM 853 O O . SER A 1 103 ? -7.453 24.953 -4.891 1 97.69 103 SER A O 1
ATOM 855 N N . LEU A 1 104 ? -7.086 23.5 -3.242 1 97.81 104 LEU A N 1
ATOM 856 C CA . LEU A 1 104 ? -7.762 22.422 -3.938 1 97.81 104 LEU A CA 1
ATOM 857 C C . LEU A 1 104 ? -9.133 22.141 -3.324 1 97.81 104 LEU A C 1
ATOM 859 O O . LEU A 1 104 ? -9.812 21.203 -3.717 1 97.81 104 LEU A O 1
ATOM 863 N N . ARG A 1 105 ? -9.445 22.922 -2.326 1 97.56 105 ARG A N 1
ATOM 864 C CA . ARG A 1 105 ? -10.719 22.812 -1.62 1 97.56 105 ARG A CA 1
ATOM 865 C C . ARG A 1 105 ? -10.836 21.453 -0.925 1 97.56 105 ARG A C 1
ATOM 867 O O . ARG A 1 105 ? -11.898 20.828 -0.964 1 97.56 105 ARG A O 1
ATOM 874 N N . ILE A 1 106 ? -9.789 21.016 -0.408 1 97.12 106 ILE A N 1
ATOM 875 C CA . ILE A 1 106 ? -9.742 19.797 0.412 1 97.12 106 ILE A CA 1
ATOM 876 C C . ILE A 1 106 ? -9.859 20.172 1.888 1 97.12 106 ILE A C 1
ATOM 878 O O . ILE A 1 106 ? -9.156 21.062 2.365 1 97.12 106 ILE A O 1
ATOM 882 N N . GLU A 1 107 ? -10.742 19.562 2.609 1 94.19 107 GLU A N 1
ATOM 883 C CA . GLU A 1 107 ? -10.859 19.766 4.047 1 94.19 107 GLU A CA 1
ATOM 884 C C . GLU A 1 107 ? -9.914 18.859 4.82 1 94.19 107 GLU A C 1
ATOM 886 O O . GLU A 1 107 ? -9.977 17.641 4.691 1 94.19 107 GLU A O 1
ATOM 891 N N . HIS A 1 108 ? -9.094 19.422 5.562 1 91.06 108 HIS A N 1
ATOM 892 C CA . HIS A 1 108 ? -8.164 18.672 6.391 1 91.06 108 HIS A CA 1
ATOM 893 C C . HIS A 1 108 ? -8.758 18.391 7.77 1 91.06 108 HIS A C 1
ATOM 895 O O . HIS A 1 108 ? -9.164 19.312 8.469 1 91.06 108 HIS A O 1
ATOM 901 N N . ARG A 1 109 ? -8.758 17.125 8.156 1 82.94 109 ARG A N 1
ATOM 902 C CA . ARG A 1 109 ? -9.234 16.703 9.469 1 82.94 109 ARG A CA 1
ATOM 903 C C . ARG A 1 109 ? -8.102 16.125 10.305 1 82.94 109 ARG A C 1
ATOM 905 O O . ARG A 1 109 ? -7.332 15.289 9.812 1 82.94 109 ARG A O 1
ATOM 912 N N . LYS A 1 110 ? -7.969 16.594 11.586 1 76.62 110 LYS A N 1
ATOM 913 C CA . LYS A 1 110 ? -6.906 16.125 12.469 1 76.62 110 LYS A CA 1
ATOM 914 C C . LYS A 1 110 ? -7.445 15.117 13.484 1 76.62 110 LYS A C 1
ATOM 916 O O . LYS A 1 110 ? -8.562 15.273 13.992 1 76.62 110 LYS A O 1
ATOM 921 N N . SER A 1 111 ? -6.777 13.953 13.734 1 64.56 111 SER A N 1
ATOM 922 C CA . SER A 1 111 ? -7.223 12.867 14.594 1 64.56 111 SER A CA 1
ATOM 923 C C . SER A 1 111 ? -7.316 13.312 16.047 1 64.56 111 SER A C 1
ATOM 925 O O . SER A 1 111 ? -8.117 12.781 16.828 1 64.56 111 SER A O 1
ATOM 927 N N . SER A 1 112 ? -6.371 13.977 16.859 1 53.88 112 SER A N 1
ATOM 928 C CA . SER A 1 112 ? -6.473 14.258 18.297 1 53.88 112 SER A CA 1
ATOM 929 C C . SER A 1 112 ? -7.844 14.828 18.641 1 53.88 112 SER A C 1
ATOM 931 O O . SER A 1 112 ? -8.375 14.562 19.719 1 53.88 112 SER A O 1
ATOM 933 N N . ILE A 1 113 ? -8.094 15.977 18.25 1 45.03 113 ILE A N 1
ATOM 934 C CA . ILE A 1 113 ? -9.023 16.906 18.859 1 45.03 113 ILE A CA 1
ATOM 935 C C . ILE A 1 113 ? -10.461 16.484 18.547 1 45.03 113 ILE A C 1
ATOM 937 O O . ILE A 1 113 ? -11.344 16.609 19.406 1 45.03 113 ILE A O 1
ATOM 941 N N . TYR A 1 114 ? -10.891 16.547 17.406 1 39.91 114 TYR A N 1
ATOM 942 C CA . TYR A 1 114 ? -12.32 16.812 17.266 1 39.91 114 TYR A CA 1
ATOM 943 C C . TYR A 1 114 ? -13.141 15.602 17.672 1 39.91 114 TYR A C 1
ATOM 945 O O . TYR A 1 114 ? -14.195 15.734 18.297 1 39.91 114 TYR A O 1
ATOM 953 N N . TYR A 1 115 ? -13.492 14.617 16.609 1 42.75 115 TYR A N 1
ATOM 954 C CA . TYR A 1 115 ? -14.812 13.992 16.656 1 42.75 115 TYR A CA 1
ATOM 955 C C . TYR A 1 115 ? -14.844 12.891 17.719 1 42.75 115 TYR A C 1
ATOM 957 O O . TYR A 1 115 ? -14.219 11.844 17.547 1 42.75 115 TYR A O 1
ATOM 965 N N . PRO A 1 116 ? -15.258 13.242 18.891 1 43.38 116 PRO A N 1
ATOM 966 C CA . PRO A 1 116 ? -15.5 12.234 19.938 1 43.38 116 PRO A CA 1
ATOM 967 C C . PRO A 1 116 ? -15.812 10.859 19.359 1 43.38 116 PRO A C 1
ATOM 969 O O . PRO A 1 116 ? -15.18 9.867 19.734 1 43.38 116 PRO A O 1
ATOM 972 N N . LYS A 1 117 ? -17.203 10.539 19.25 1 43.75 117 LYS A N 1
ATOM 973 C CA . LYS A 1 117 ? -17.938 9.281 19.156 1 43.75 117 LYS A CA 1
ATOM 974 C C . LYS A 1 117 ? -17.719 8.617 17.7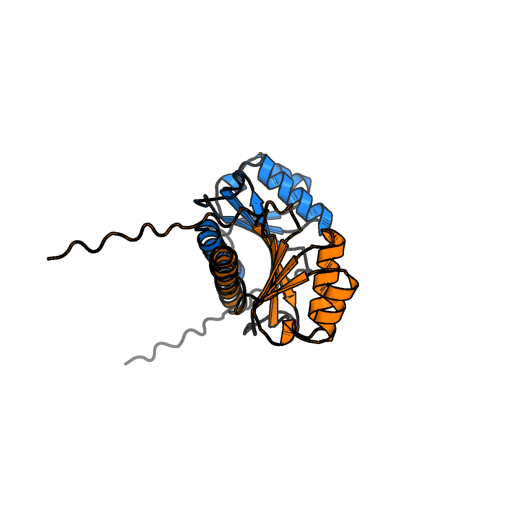97 1 43.75 117 LYS A C 1
ATOM 976 O O . LYS A 1 117 ? -17.594 7.391 17.719 1 43.75 117 LYS A O 1
ATOM 981 N N . SER A 1 118 ? -18.078 9.289 16.672 1 42.84 118 SER A N 1
ATOM 982 C CA . SER A 1 118 ? -18.172 8.68 15.352 1 42.84 118 SER A CA 1
ATOM 983 C C . SER A 1 118 ? -16.781 8.414 14.766 1 42.84 118 SER A C 1
ATOM 985 O O . SER A 1 118 ? -16.641 7.547 13.898 1 42.84 118 SER A O 1
ATOM 987 N N . ASN A 1 119 ? -15.555 9.102 15.094 1 47.44 119 ASN A N 1
ATOM 988 C CA . ASN A 1 119 ? -14.18 9.18 14.625 1 47.44 119 ASN A CA 1
ATOM 989 C C . ASN A 1 119 ? -13.312 8.086 15.242 1 47.44 119 ASN A C 1
ATOM 991 O O . ASN A 1 119 ? -12.164 7.906 14.844 1 47.44 119 ASN A O 1
ATOM 995 N N . GLY A 1 120 ? -13.922 7.699 16.141 1 49 120 GLY A N 1
ATOM 996 C CA . GLY A 1 120 ? -13.227 6.586 16.75 1 49 120 GLY A CA 1
ATOM 997 C C . GLY A 1 120 ? -12.789 5.523 15.758 1 49 120 GLY A C 1
ATOM 998 O O . GLY A 1 120 ? -11.672 5.008 15.844 1 49 120 GLY A O 1
ATOM 999 N N . LEU A 1 121 ? -13.766 5.398 14.906 1 49.72 121 LEU A N 1
ATOM 1000 C CA . LEU A 1 121 ? -13.461 4.387 13.898 1 49.72 121 LEU A CA 1
ATOM 1001 C C . LEU A 1 121 ? -12.32 4.848 13 1 49.72 121 LEU A C 1
ATOM 1003 O O . LEU A 1 121 ? -11.406 4.074 12.711 1 49.72 121 LEU A O 1
ATOM 1007 N N . LEU A 1 122 ? -12.469 6.145 12.609 1 52.19 122 LEU A N 1
ATOM 1008 C CA . LEU A 1 122 ? -11.406 6.66 11.758 1 52.19 122 LEU A CA 1
ATOM 1009 C C . LEU A 1 122 ? -10.07 6.684 12.5 1 52.19 122 LEU A C 1
ATOM 1011 O O . LEU A 1 122 ? -9.031 6.355 11.93 1 52.19 122 LEU A O 1
ATOM 1015 N N . GLU A 1 123 ? -10.148 7.172 13.742 1 55.62 123 GLU A N 1
ATOM 1016 C CA . GLU A 1 123 ? -8.93 7.223 14.539 1 55.62 123 GLU A CA 1
ATOM 1017 C C . GLU A 1 123 ? -8.352 5.828 14.758 1 55.62 123 GLU A C 1
ATOM 1019 O O . GLU A 1 123 ? -7.145 5.625 14.625 1 55.62 123 GLU A O 1
ATOM 1024 N N . ARG A 1 124 ? -9.172 4.988 15.125 1 53 124 ARG A N 1
ATOM 1025 C CA . ARG A 1 124 ? -8.711 3.621 15.328 1 53 124 ARG A CA 1
ATOM 1026 C C . ARG A 1 124 ? -8.164 3.033 14.031 1 53 124 ARG A C 1
ATOM 1028 O O . ARG A 1 124 ? -7.129 2.359 14.039 1 53 124 ARG A O 1
ATOM 1035 N N . THR A 1 125 ? -8.891 3.418 13.023 1 53.03 125 THR A N 1
ATOM 1036 C CA . THR A 1 125 ? -8.43 2.939 11.727 1 53.03 125 THR A CA 1
ATOM 1037 C C . THR A 1 125 ? -7.059 3.52 11.391 1 53.03 125 THR A C 1
ATOM 1039 O O . THR A 1 125 ? -6.168 2.797 10.945 1 53.03 125 THR A O 1
ATOM 1042 N N . HIS A 1 126 ? -7.027 4.773 11.656 1 54.91 126 HIS A N 1
ATOM 1043 C CA . HIS A 1 126 ? -5.75 5.426 11.383 1 54.91 126 HIS A CA 1
ATOM 1044 C C . HIS A 1 126 ? -4.637 4.828 12.242 1 54.91 126 HIS A C 1
ATOM 1046 O O . HIS A 1 126 ? -3.533 4.586 11.742 1 54.91 126 HIS A O 1
ATOM 1052 N N . ARG A 1 127 ? -4.906 4.691 13.438 1 56.84 127 ARG A N 1
ATOM 1053 C CA . ARG A 1 127 ? -3.914 4.121 14.336 1 56.84 127 ARG A CA 1
ATOM 1054 C C . ARG A 1 127 ? -3.502 2.723 13.891 1 56.84 127 ARG A C 1
ATOM 1056 O O . ARG A 1 127 ? -2.314 2.391 13.883 1 56.84 127 ARG A O 1
ATOM 1063 N N . VAL A 1 128 ? -4.438 2.08 13.539 1 52.59 128 VAL A N 1
ATOM 1064 C CA . VAL A 1 128 ? -4.191 0.712 13.094 1 52.59 128 VAL A CA 1
ATOM 1065 C C . VAL A 1 128 ? -3.352 0.727 11.82 1 52.59 128 VAL A C 1
ATOM 1067 O O . VAL A 1 128 ? -2.393 -0.038 11.688 1 52.59 128 VAL A O 1
ATOM 1070 N N . LEU A 1 129 ? -3.721 1.586 11.031 1 53.53 129 LEU A N 1
ATOM 1071 C CA . LEU A 1 129 ? -2.959 1.7 9.789 1 53.53 129 LEU A CA 1
ATOM 1072 C C . LEU A 1 129 ? -1.519 2.111 10.07 1 53.53 129 LEU A C 1
ATOM 1074 O O . LEU A 1 129 ? -0.582 1.528 9.523 1 53.53 129 LEU A O 1
ATOM 1078 N N . LYS A 1 130 ? -1.453 3.004 10.914 1 55.09 130 LYS A N 1
ATOM 1079 C CA . LYS A 1 130 ? -0.126 3.482 11.289 1 55.09 130 LYS A CA 1
ATOM 1080 C C . LYS A 1 130 ? 0.72 2.355 11.875 1 55.09 130 LYS A C 1
ATOM 1082 O O . LYS A 1 130 ? 1.879 2.182 11.5 1 55.09 130 LYS A O 1
ATOM 1087 N N . GLU A 1 131 ? 0.164 1.766 12.75 1 58.03 131 GLU A N 1
ATOM 1088 C CA . GLU A 1 131 ? 0.896 0.703 13.43 1 58.03 131 GLU A CA 1
ATOM 1089 C C . GLU A 1 131 ? 1.237 -0.435 12.469 1 58.03 131 GLU A C 1
ATOM 1091 O O . GLU A 1 131 ? 2.324 -1.014 12.547 1 58.03 131 GLU A O 1
ATOM 1096 N N . SER A 1 132 ? 0.323 -0.613 11.664 1 54.66 132 SER A N 1
ATOM 1097 C CA . SER A 1 132 ? 0.526 -1.681 10.688 1 54.66 132 SER A CA 1
ATOM 1098 C C . SER A 1 132 ? 1.615 -1.314 9.688 1 54.66 132 SER A C 1
ATOM 1100 O O . SER A 1 132 ? 2.494 -2.127 9.391 1 54.66 132 SER A O 1
ATOM 1102 N N . VAL A 1 133 ? 1.489 -0.213 9.18 1 56 133 VAL A N 1
ATOM 1103 C CA . VAL A 1 133 ? 2.477 0.262 8.219 1 56 133 VAL A CA 1
ATOM 1104 C C . VAL A 1 133 ? 3.854 0.324 8.883 1 56 133 VAL A C 1
ATOM 1106 O O . VAL A 1 133 ? 4.852 -0.097 8.289 1 56 133 VAL A O 1
ATOM 1109 N N . ALA A 1 134 ? 3.816 0.853 10.086 1 56.09 134 ALA A N 1
ATOM 1110 C CA . ALA A 1 134 ? 5.07 0.93 10.828 1 56.09 134 ALA A CA 1
ATOM 1111 C C . ALA A 1 134 ? 5.688 -0.454 11.016 1 56.09 134 ALA A C 1
ATOM 1113 O O . ALA A 1 134 ? 6.898 -0.624 10.875 1 56.09 134 ALA A O 1
ATOM 1114 N N . SER A 1 135 ? 4.824 -1.271 11.352 1 57.5 135 SER A N 1
ATOM 1115 C CA . SER A 1 135 ? 5.309 -2.635 11.547 1 57.5 135 SER A CA 1
ATOM 1116 C C . SER A 1 135 ? 5.863 -3.215 10.25 1 57.5 135 SER A C 1
ATOM 1118 O O . SER A 1 135 ? 6.898 -3.885 10.258 1 57.5 135 SER A O 1
ATOM 1120 N N . ILE A 1 136 ? 5.266 -2.844 9.203 1 54.41 136 ILE A N 1
ATOM 1121 C CA . ILE A 1 136 ? 5.699 -3.287 7.887 1 54.41 136 ILE A CA 1
ATOM 1122 C C . ILE A 1 136 ? 7.047 -2.658 7.547 1 54.41 136 ILE A C 1
ATOM 1124 O O . ILE A 1 136 ? 7.965 -3.35 7.102 1 54.41 136 ILE A O 1
ATOM 1128 N N . LEU A 1 137 ? 6.996 -1.492 7.746 1 54.69 137 LEU A N 1
ATOM 1129 C CA . LEU A 1 137 ? 8.188 -0.733 7.379 1 54.69 137 LEU A CA 1
ATOM 1130 C C . LEU A 1 137 ? 9.383 -1.146 8.242 1 54.69 137 LEU A C 1
ATOM 1132 O O . LEU A 1 137 ? 10.508 -1.202 7.75 1 54.69 137 LEU A O 1
ATOM 1136 N N . GLN A 1 138 ? 9.172 -1.227 9.508 1 53.81 138 GLN A N 1
ATOM 1137 C CA . GLN A 1 138 ? 10.242 -1.69 10.391 1 53.81 138 GLN A CA 1
ATOM 1138 C C . GLN A 1 138 ? 10.797 -3.033 9.922 1 53.81 138 GLN A C 1
ATOM 1140 O O . GLN A 1 138 ? 12.008 -3.26 9.969 1 53.81 138 GLN A O 1
ATOM 1145 N N . LYS A 1 139 ? 10.008 -3.715 9.555 1 50.03 139 LYS A N 1
ATOM 1146 C CA . LYS A 1 139 ? 10.422 -5.055 9.148 1 50.03 139 LYS A CA 1
ATOM 1147 C C . LYS A 1 139 ? 11.094 -5.027 7.777 1 50.03 139 LYS A C 1
ATOM 1149 O O . LYS A 1 139 ? 12.039 -5.785 7.527 1 50.03 139 LYS A O 1
ATOM 1154 N N . VAL A 1 140 ? 10.609 -4.148 6.902 1 49.62 140 VAL A N 1
ATOM 1155 C CA . VAL A 1 140 ? 11.211 -3.967 5.586 1 49.62 140 VAL A CA 1
ATOM 1156 C C . VAL A 1 140 ? 12.594 -3.344 5.734 1 49.62 140 VAL A C 1
ATOM 1158 O O . VAL A 1 140 ? 13.523 -3.686 4.992 1 49.62 140 VAL A O 1
ATOM 1161 N N . HIS A 1 141 ? 12.68 -2.379 6.586 1 49.22 141 HIS A N 1
ATOM 1162 C CA . HIS A 1 141 ? 13.945 -1.683 6.773 1 49.22 141 HIS A CA 1
ATOM 1163 C C . HIS A 1 141 ? 14.977 -2.592 7.426 1 49.22 141 HIS A C 1
ATOM 1165 O O . HIS A 1 141 ? 16.188 -2.416 7.223 1 49.22 141 HIS A O 1
ATOM 1171 N N . ASP A 1 142 ? 14.586 -3.301 8.336 1 47.19 142 ASP A N 1
ATOM 1172 C CA . ASP A 1 142 ? 15.602 -4.191 8.883 1 47.19 142 ASP A CA 1
ATOM 1173 C C . ASP A 1 142 ? 16.219 -5.062 7.793 1 47.19 142 ASP A C 1
ATOM 1175 O O . ASP A 1 142 ? 17.156 -5.812 8.047 1 47.19 142 ASP A O 1
ATOM 1179 N N . TRP A 1 143 ? 15.836 -4.598 6.73 1 39.81 143 TRP A N 1
ATOM 1180 C CA . TRP A 1 143 ? 16.438 -5.273 5.59 1 39.81 143 TRP A CA 1
ATOM 1181 C C . TRP A 1 143 ? 17.641 -4.492 5.07 1 39.81 143 TRP A C 1
ATOM 1183 O O . TRP A 1 143 ? 17.594 -3.27 4.926 1 39.81 143 TRP A O 1
ATOM 1193 N N . MET B 1 1 ? 39 -26.469 26.734 1 33.12 1 MET B N 1
ATOM 1194 C CA . MET B 1 1 ? 37.906 -25.562 26.344 1 33.12 1 MET B CA 1
ATOM 1195 C C . MET B 1 1 ? 38.156 -25.016 24.938 1 33.12 1 MET B C 1
ATOM 1197 O O . MET B 1 1 ? 39 -24.141 24.734 1 33.12 1 MET B O 1
ATOM 1201 N N . GLU B 1 2 ? 38.062 -25.812 23.828 1 30.59 2 GLU B N 1
ATOM 1202 C CA . GLU B 1 2 ? 38.469 -25.625 22.438 1 30.59 2 GLU B CA 1
ATOM 1203 C C . GLU B 1 2 ? 37.594 -24.578 21.734 1 30.59 2 GLU B C 1
ATOM 1205 O O . GLU B 1 2 ? 36.375 -24.641 21.812 1 30.59 2 GLU B O 1
ATOM 1210 N N . ASN B 1 3 ? 38.156 -23.328 21.594 1 28.38 3 ASN B N 1
ATOM 1211 C CA . ASN B 1 3 ? 37.625 -22.141 20.953 1 28.38 3 ASN B CA 1
ATOM 1212 C C . ASN B 1 3 ? 37.125 -22.469 19.531 1 28.38 3 ASN B C 1
ATOM 1214 O O . ASN B 1 3 ? 37.906 -22.828 18.656 1 28.38 3 ASN B O 1
ATOM 1218 N N . LYS B 1 4 ? 35.938 -23.062 19.422 1 30.88 4 LYS B N 1
ATOM 1219 C CA . LYS B 1 4 ? 35.438 -23.359 18.078 1 30.88 4 LYS B CA 1
ATOM 1220 C C . LYS B 1 4 ? 35.469 -22.125 17.188 1 30.88 4 LYS B C 1
ATOM 1222 O O . LYS B 1 4 ? 35.156 -21.016 17.641 1 30.88 4 LYS B O 1
ATOM 1227 N N . PRO B 1 5 ? 36.312 -22.172 16.141 1 31.84 5 PRO B N 1
ATOM 1228 C CA . PRO B 1 5 ? 36.469 -21 15.273 1 31.84 5 PRO B CA 1
ATOM 1229 C C . PRO B 1 5 ? 35.156 -20.391 14.82 1 31.84 5 PRO B C 1
ATOM 1231 O O . PRO B 1 5 ? 34.156 -21.125 14.656 1 31.84 5 PRO B O 1
ATOM 1234 N N . LYS B 1 6 ? 34.875 -19.188 15.164 1 28.77 6 LYS B N 1
ATOM 1235 C CA . LYS B 1 6 ? 33.75 -18.359 14.758 1 28.77 6 LYS B CA 1
ATOM 1236 C C . LYS B 1 6 ? 33.531 -18.406 13.242 1 28.77 6 LYS B C 1
ATOM 1238 O O . LYS B 1 6 ? 34.469 -18.078 12.484 1 28.77 6 LYS B O 1
ATOM 1243 N N . ARG B 1 7 ? 32.938 -19.438 12.703 1 22.41 7 ARG B N 1
ATOM 1244 C CA . ARG B 1 7 ? 32.656 -19.469 11.273 1 22.41 7 ARG B CA 1
ATOM 1245 C C . ARG B 1 7 ? 32.156 -18.125 10.773 1 22.41 7 ARG B C 1
ATOM 1247 O O . ARG B 1 7 ? 31.156 -17.594 11.281 1 22.41 7 ARG B O 1
ATOM 1254 N N . LYS B 1 8 ? 33.031 -17.328 10.281 1 26.75 8 LYS B N 1
ATOM 1255 C CA . LYS B 1 8 ? 32.719 -16.094 9.57 1 26.75 8 LYS B CA 1
ATOM 1256 C C . LYS B 1 8 ? 31.578 -16.297 8.594 1 26.75 8 LYS B C 1
ATOM 1258 O O . LYS B 1 8 ? 31.672 -17.125 7.68 1 26.75 8 LYS B O 1
ATOM 1263 N N . THR B 1 9 ? 30.391 -16.344 9.047 1 26.66 9 THR B N 1
ATOM 1264 C CA . THR B 1 9 ? 29.219 -16.375 8.156 1 26.66 9 THR B CA 1
ATOM 1265 C C . THR B 1 9 ? 29.438 -15.477 6.953 1 26.66 9 THR B C 1
ATOM 1267 O O . THR B 1 9 ? 29.609 -14.266 7.102 1 26.66 9 THR B O 1
ATOM 1270 N N . ILE B 1 10 ? 30.234 -15.969 6.062 1 27.86 10 ILE B N 1
ATOM 1271 C CA . ILE B 1 10 ? 30.375 -15.266 4.789 1 27.86 10 ILE B CA 1
ATOM 1272 C C . ILE B 1 10 ? 28.984 -14.875 4.27 1 27.86 10 ILE B C 1
ATOM 1274 O O . ILE B 1 10 ? 28.188 -15.75 3.924 1 27.86 10 ILE B O 1
ATOM 1278 N N . THR B 1 11 ? 28.312 -14.086 4.949 1 29.92 11 THR B N 1
ATOM 1279 C CA . THR B 1 11 ? 27.141 -13.492 4.309 1 29.92 11 THR B CA 1
ATOM 1280 C C . THR B 1 11 ? 27.453 -13.086 2.871 1 29.92 11 THR B C 1
ATOM 1282 O O . THR B 1 11 ? 28.266 -12.172 2.643 1 29.92 11 THR B O 1
ATOM 1285 N N . HIS B 1 12 ? 27.812 -14.039 2.074 1 29.69 12 HIS B N 1
ATOM 1286 C CA . HIS B 1 12 ? 27.938 -13.68 0.666 1 29.69 12 HIS B CA 1
ATOM 1287 C C . HIS B 1 12 ? 26.859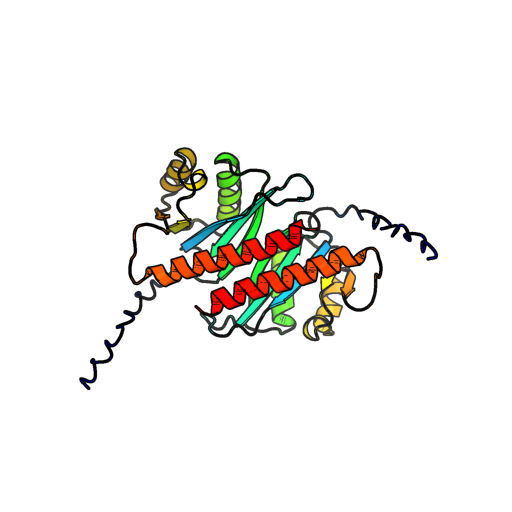 -12.664 0.257 1 29.69 12 HIS B C 1
ATOM 1289 O O . HIS B 1 12 ? 25.688 -12.828 0.6 1 29.69 12 HIS B O 1
ATOM 1295 N N . SER B 1 13 ? 27.188 -11.477 0.139 1 32.38 13 SER B N 1
ATOM 1296 C CA . SER B 1 13 ? 26.422 -10.367 -0.427 1 32.38 13 SER B CA 1
ATOM 1297 C C . SER B 1 13 ? 25.594 -10.82 -1.626 1 32.38 13 SER B C 1
ATOM 1299 O O . SER B 1 13 ? 26.125 -11.438 -2.553 1 32.38 13 SER B O 1
ATOM 1301 N N . ILE B 1 14 ? 24.484 -11.602 -1.521 1 35.12 14 ILE B N 1
ATOM 1302 C CA . ILE B 1 14 ? 23.656 -11.727 -2.717 1 35.12 14 ILE B CA 1
ATOM 1303 C C . ILE B 1 14 ? 24 -10.617 -3.705 1 35.12 14 ILE B C 1
ATOM 1305 O O . ILE B 1 14 ? 24.016 -9.438 -3.342 1 35.12 14 ILE B O 1
ATOM 1309 N N . PRO B 1 15 ? 24.688 -10.992 -4.742 1 37.94 15 PRO B N 1
ATOM 1310 C CA . PRO B 1 15 ? 24.875 -9.859 -5.648 1 37.94 15 PRO B CA 1
ATOM 1311 C C . PRO B 1 15 ? 23.703 -8.891 -5.656 1 37.94 15 PRO B C 1
ATOM 1313 O O . PRO B 1 15 ? 22.547 -9.328 -5.594 1 37.94 15 PRO B O 1
ATOM 1316 N N . LYS B 1 16 ? 23.703 -7.898 -5.012 1 43.38 16 LYS B N 1
ATOM 1317 C CA . LYS B 1 16 ? 22.703 -6.84 -5.188 1 43.38 16 LYS B CA 1
ATOM 1318 C C . LYS B 1 16 ? 22.094 -6.891 -6.578 1 43.38 16 LYS B C 1
ATOM 1320 O O . LYS B 1 16 ? 22.766 -6.613 -7.574 1 43.38 16 LYS B O 1
ATOM 1325 N N . HIS B 1 17 ? 21.516 -8.094 -7.043 1 50.72 17 HIS B N 1
ATOM 1326 C CA . HIS B 1 17 ? 20.891 -7.945 -8.352 1 50.72 17 HIS B CA 1
ATOM 1327 C C . HIS B 1 17 ? 20.234 -6.574 -8.5 1 50.72 17 HIS B C 1
ATOM 1329 O O . HIS B 1 17 ? 19.516 -6.121 -7.605 1 50.72 17 HIS B O 1
ATOM 1335 N N . HIS B 1 18 ? 20.891 -5.68 -9.273 1 65.25 18 HIS B N 1
ATOM 1336 C CA . HIS B 1 18 ? 20.531 -4.301 -9.594 1 65.25 18 HIS B CA 1
ATOM 1337 C C . HIS B 1 18 ? 19.219 -4.238 -10.367 1 65.25 18 HIS B C 1
ATOM 1339 O O . HIS B 1 18 ? 19.203 -4.41 -11.586 1 65.25 18 HIS B O 1
ATOM 1345 N N . PHE B 1 19 ? 18.109 -4.625 -9.773 1 78.81 19 PHE B N 1
ATOM 1346 C CA . PHE B 1 19 ? 16.844 -4.418 -10.461 1 78.81 19 PHE B CA 1
ATOM 1347 C C . PHE B 1 19 ? 16.516 -2.934 -10.539 1 78.81 19 PHE B C 1
ATOM 1349 O O . PHE B 1 19 ? 16.891 -2.156 -9.664 1 78.81 19 PHE B O 1
ATOM 1356 N N . ALA B 1 20 ? 15.945 -2.656 -11.742 1 87.94 20 ALA B N 1
ATOM 1357 C CA . ALA B 1 20 ? 15.352 -1.326 -11.852 1 87.94 20 ALA B CA 1
ATOM 1358 C C . ALA B 1 20 ? 13.969 -1.291 -11.211 1 87.94 20 ALA B C 1
ATOM 1360 O O . ALA B 1 20 ? 13.367 -2.338 -10.961 1 87.94 20 ALA B O 1
ATOM 1361 N N . PRO B 1 21 ? 13.492 -0.16 -10.906 1 87.88 21 PRO B N 1
ATOM 1362 C CA . PRO B 1 21 ? 12.133 -0.076 -10.367 1 87.88 21 PRO B CA 1
ATOM 1363 C C . PRO B 1 21 ? 11.102 -0.791 -11.242 1 87.88 21 PRO B C 1
ATOM 1365 O O . PRO B 1 21 ? 11.133 -0.659 -12.469 1 87.88 21 PRO B O 1
ATOM 1368 N N . GLY B 1 22 ? 10.297 -1.568 -10.586 1 92.81 22 GLY B N 1
ATOM 1369 C CA . GLY B 1 22 ? 9.211 -2.225 -11.297 1 92.81 22 GLY B CA 1
ATOM 1370 C C . GLY B 1 22 ? 9.609 -3.561 -11.898 1 92.81 22 GLY B C 1
ATOM 1371 O O . GLY B 1 22 ? 8.758 -4.309 -12.375 1 92.81 22 GLY B O 1
ATOM 1372 N N . GLU B 1 23 ? 10.828 -3.971 -11.828 1 94.06 23 GLU B N 1
ATOM 1373 C CA . GLU B 1 23 ? 11.297 -5.18 -12.5 1 94.06 23 GLU B CA 1
ATOM 1374 C C . GLU B 1 23 ? 11.047 -6.418 -11.648 1 94.06 23 GLU B C 1
ATOM 1376 O O . GLU B 1 23 ? 10.8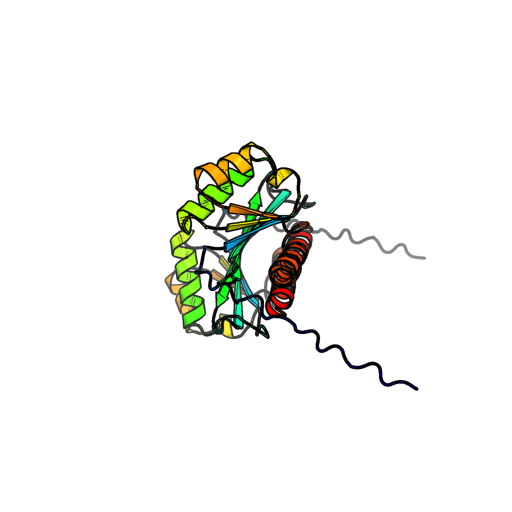75 -7.52 -12.172 1 94.06 23 GLU B O 1
ATOM 1381 N N . PHE B 1 24 ? 11.094 -6.215 -10.438 1 88.94 24 PHE B N 1
ATOM 1382 C CA . PHE B 1 24 ? 10.922 -7.312 -9.5 1 88.94 24 PHE B CA 1
ATOM 1383 C C . PHE B 1 24 ? 9.852 -6.984 -8.461 1 88.94 24 PHE B C 1
ATOM 1385 O O . PHE B 1 24 ? 10.055 -6.117 -7.609 1 88.94 24 PHE B O 1
ATOM 1392 N N . LEU B 1 25 ? 8.75 -7.77 -8.609 1 89.31 25 LEU B N 1
ATOM 1393 C CA . LEU B 1 25 ? 7.637 -7.539 -7.695 1 89.31 25 LEU B CA 1
ATOM 1394 C C . LEU B 1 25 ? 7.438 -8.734 -6.77 1 89.31 25 LEU B C 1
ATOM 1396 O O . LEU B 1 25 ? 7.59 -9.883 -7.191 1 89.31 25 LEU B O 1
ATOM 1400 N N . ALA B 1 26 ? 7.121 -8.422 -5.516 1 83.31 26 ALA B N 1
ATOM 1401 C CA . ALA B 1 26 ? 6.613 -9.438 -4.594 1 83.31 26 ALA B CA 1
ATOM 1402 C C . ALA B 1 26 ? 5.109 -9.273 -4.375 1 83.31 26 ALA B C 1
ATOM 1404 O O . ALA B 1 26 ? 4.629 -8.172 -4.121 1 83.31 26 ALA B O 1
ATOM 1405 N N . ILE B 1 27 ? 4.406 -10.367 -4.527 1 86.31 27 ILE B N 1
ATOM 1406 C CA . ILE B 1 27 ? 2.963 -10.273 -4.324 1 86.31 27 ILE B CA 1
ATOM 1407 C C . ILE B 1 27 ? 2.527 -11.258 -3.246 1 86.31 27 ILE B C 1
ATOM 1409 O O . ILE B 1 27 ? 3.205 -12.266 -3.004 1 86.31 27 ILE B O 1
ATOM 1413 N N . ASP B 1 28 ? 1.458 -10.922 -2.594 1 79.62 28 ASP B N 1
ATOM 1414 C CA . ASP B 1 28 ? 0.885 -11.758 -1.544 1 79.62 28 ASP B CA 1
ATOM 1415 C C . ASP B 1 28 ? -0.601 -11.461 -1.354 1 79.62 28 ASP B C 1
ATOM 1417 O O . ASP B 1 28 ? -1.092 -10.422 -1.791 1 79.62 28 ASP B O 1
ATOM 1421 N N . ILE B 1 29 ? -1.269 -12.406 -0.805 1 81.88 29 ILE B N 1
ATOM 1422 C CA . ILE B 1 29 ? -2.676 -12.219 -0.471 1 81.88 29 ILE B CA 1
ATOM 1423 C C . ILE B 1 29 ? -2.875 -12.375 1.035 1 81.88 29 ILE B C 1
ATOM 1425 O O . ILE B 1 29 ? -2.375 -13.328 1.636 1 81.88 29 ILE B O 1
ATOM 1429 N N . VAL B 1 30 ? -3.535 -11.406 1.542 1 74.5 30 VAL B N 1
ATOM 1430 C CA . VAL B 1 30 ? -3.908 -11.445 2.951 1 74.5 30 VAL B CA 1
ATOM 1431 C C . VAL B 1 30 ? -5.414 -11.664 3.082 1 74.5 30 VAL B C 1
ATOM 1433 O O . VAL B 1 30 ? -6.203 -11.016 2.389 1 74.5 30 VAL B O 1
ATOM 1436 N N . GLY B 1 31 ? -5.859 -12.398 4.078 1 72.06 31 GLY B N 1
ATOM 1437 C CA . GLY B 1 31 ? -7.273 -12.633 4.324 1 72.06 31 GLY B CA 1
ATOM 1438 C C . GLY B 1 31 ? -7.594 -14.078 4.637 1 72.06 31 GLY B C 1
ATOM 1439 O O . GLY B 1 31 ? -6.691 -14.914 4.738 1 72.06 31 GLY B O 1
ATOM 1440 N N . LYS B 1 32 ? -8.766 -14.586 4.852 1 70.25 32 LYS B N 1
ATOM 1441 C CA . LYS B 1 32 ? -9.977 -13.773 4.805 1 70.25 32 LYS B CA 1
ATOM 1442 C C . LYS B 1 32 ? -10.023 -12.797 5.977 1 70.25 32 LYS B C 1
ATOM 1444 O O . LYS B 1 32 ? -9.703 -13.164 7.109 1 70.25 32 LYS B O 1
ATOM 1449 N N . LEU B 1 33 ? -10.352 -11.555 5.562 1 65.31 33 LEU B N 1
ATOM 1450 C CA . LEU B 1 33 ? -10.516 -10.516 6.578 1 65.31 33 LEU B CA 1
ATOM 1451 C C . LEU B 1 33 ? -11.914 -10.547 7.172 1 65.31 33 LEU B C 1
ATOM 1453 O O . LEU B 1 33 ? -12.883 -10.859 6.469 1 65.31 33 LEU B O 1
ATOM 1457 N N . PRO B 1 34 ? -12.008 -10.648 8.523 1 58 34 PRO B N 1
ATOM 1458 C CA . PRO B 1 34 ? -13.328 -10.797 9.148 1 58 34 PRO B CA 1
ATOM 1459 C C . PRO B 1 34 ? -14.359 -9.836 8.562 1 58 34 PRO B C 1
ATOM 1461 O O . PRO B 1 34 ? -15.484 -10.234 8.273 1 58 34 PRO B O 1
ATOM 1464 N N . ARG B 1 35 ? -14.359 -8.508 8.898 1 55.38 35 ARG B N 1
ATOM 1465 C CA . ARG B 1 35 ? -15.422 -7.559 8.578 1 55.38 35 ARG B CA 1
ATOM 1466 C C . ARG B 1 35 ? -14.992 -6.609 7.469 1 55.38 35 ARG B C 1
ATOM 1468 O O . ARG B 1 35 ? -14.016 -5.871 7.617 1 55.38 35 ARG B O 1
ATOM 1475 N N . SER B 1 36 ? -15.086 -7.184 6.199 1 54.09 36 SER B N 1
ATOM 1476 C CA . SER B 1 36 ? -14.766 -6.215 5.16 1 54.09 36 SER B CA 1
ATOM 1477 C C . SER B 1 36 ? -15.992 -5.414 4.75 1 54.09 36 SER B C 1
ATOM 1479 O O . SER B 1 36 ? -17.125 -5.895 4.871 1 54.09 36 SER B O 1
ATOM 1481 N N . VAL B 1 37 ? -15.773 -4.109 4.652 1 52.22 37 VAL B N 1
ATOM 1482 C CA . VAL B 1 37 ? -16.797 -3.307 3.99 1 52.22 37 VAL B CA 1
ATOM 1483 C C . VAL B 1 37 ? -16.953 -3.758 2.541 1 52.22 37 VAL B C 1
ATOM 1485 O O . VAL B 1 37 ? -15.953 -3.98 1.845 1 52.22 37 VAL B O 1
ATOM 1488 N N . ASP B 1 38 ? -18.047 -4.102 2.123 1 64 38 ASP B N 1
ATOM 1489 C CA . ASP B 1 38 ? -18.453 -4.305 0.736 1 64 38 ASP B CA 1
ATOM 1490 C C . ASP B 1 38 ? -17.969 -5.652 0.211 1 64 38 ASP B C 1
ATOM 1492 O O . ASP B 1 38 ? -17.625 -5.777 -0.966 1 64 38 ASP B O 1
ATOM 1496 N N . ASN B 1 39 ? -17.625 -6.543 1.048 1 74.62 39 ASN B N 1
ATOM 1497 C CA . ASN B 1 39 ? -17.344 -7.922 0.667 1 74.62 39 ASN B CA 1
ATOM 1498 C C . ASN B 1 39 ? -15.938 -8.07 0.101 1 74.62 39 ASN B C 1
ATOM 1500 O O . ASN B 1 39 ? -15.703 -8.906 -0.777 1 74.62 39 ASN B O 1
ATOM 1504 N N . GLN B 1 40 ? -15.133 -7.055 0.315 1 78.44 40 GLN B N 1
ATOM 1505 C CA . GLN B 1 40 ? -13.719 -7.219 -0.004 1 78.44 40 GLN B CA 1
ATOM 1506 C C . GLN B 1 40 ? -12.969 -7.906 1.134 1 78.44 40 GLN B C 1
ATOM 1508 O O . GLN B 1 40 ? -12.422 -7.242 2.014 1 78.44 40 GLN B O 1
ATOM 1513 N N . ASN B 1 41 ? -12.836 -9.234 0.957 1 77.56 41 ASN B N 1
ATOM 1514 C CA . ASN B 1 41 ? -12.438 -10.031 2.111 1 77.56 41 ASN B CA 1
ATOM 1515 C C . ASN B 1 41 ? -10.961 -10.391 2.062 1 77.56 41 ASN B C 1
ATOM 1517 O O . ASN B 1 41 ? -10.453 -11.094 2.941 1 77.56 41 ASN B O 1
ATOM 1521 N N . TYR B 1 42 ? -10.359 -9.938 1.014 1 81.06 42 TYR B N 1
ATOM 1522 C CA . TYR B 1 42 ? -8.938 -10.219 0.851 1 81.06 42 TYR B CA 1
ATOM 1523 C C . TYR B 1 42 ? -8.18 -8.961 0.445 1 81.06 42 TYR B C 1
ATOM 1525 O O . TYR B 1 42 ? -8.781 -7.969 0.026 1 81.06 42 TYR B O 1
ATOM 1533 N N . ILE B 1 43 ? -6.883 -8.992 0.645 1 80.75 43 ILE B N 1
ATOM 1534 C CA . ILE B 1 43 ? -6.016 -7.91 0.187 1 80.75 43 ILE B CA 1
ATOM 1535 C C . ILE B 1 43 ? -4.879 -8.484 -0.655 1 80.75 43 ILE B C 1
ATOM 1537 O O . ILE B 1 43 ? -4.133 -9.352 -0.193 1 80.75 43 ILE B O 1
ATOM 1541 N N . LEU B 1 44 ? -4.809 -8.07 -1.864 1 86.25 44 LEU B N 1
ATOM 1542 C CA . LEU B 1 44 ? -3.643 -8.344 -2.701 1 86.25 44 LEU B CA 1
ATOM 1543 C C . LEU B 1 44 ? -2.564 -7.285 -2.484 1 86.25 44 LEU B C 1
ATOM 1545 O O . LEU B 1 44 ? -2.801 -6.094 -2.699 1 86.25 44 LEU B O 1
ATOM 1549 N N . THR B 1 45 ? -1.452 -7.711 -2.037 1 84.81 45 THR B N 1
ATOM 1550 C CA . THR B 1 45 ? -0.341 -6.785 -1.843 1 84.81 45 THR B CA 1
ATOM 1551 C C . THR B 1 45 ? 0.689 -6.938 -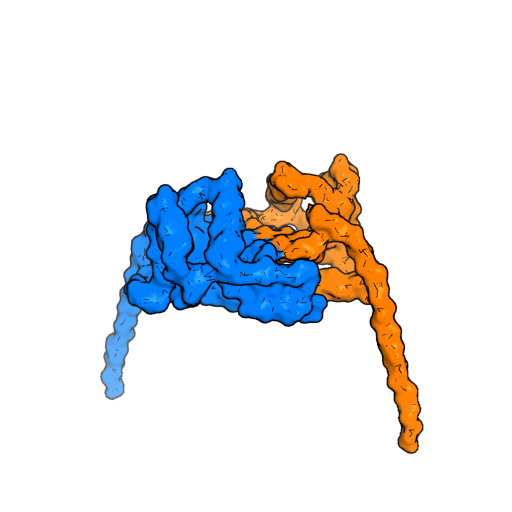2.959 1 84.81 45 THR B C 1
ATOM 1553 O O . THR B 1 45 ? 1.01 -8.055 -3.369 1 84.81 45 THR B O 1
ATOM 1556 N N . ILE B 1 46 ? 1.112 -5.793 -3.49 1 87.62 46 ILE B N 1
ATOM 1557 C CA . ILE B 1 46 ? 2.17 -5.73 -4.492 1 87.62 46 ILE B CA 1
ATOM 1558 C C . ILE B 1 46 ? 3.283 -4.805 -4.008 1 87.62 46 ILE B C 1
ATOM 1560 O O . ILE B 1 46 ? 3.037 -3.635 -3.699 1 87.62 46 ILE B O 1
ATOM 1564 N N . VAL B 1 47 ? 4.484 -5.32 -3.961 1 84.38 47 VAL B N 1
ATOM 1565 C CA . VAL B 1 47 ? 5.617 -4.547 -3.465 1 84.38 47 VAL B CA 1
ATOM 1566 C C . VAL B 1 47 ? 6.734 -4.535 -4.504 1 84.38 47 VAL B C 1
ATOM 1568 O O . VAL B 1 47 ? 7.109 -5.586 -5.031 1 84.38 47 VAL B O 1
ATOM 1571 N N . ASP B 1 48 ? 7.156 -3.375 -4.812 1 85.56 48 ASP B N 1
ATOM 1572 C CA . ASP B 1 48 ? 8.344 -3.246 -5.648 1 85.56 48 ASP B CA 1
ATOM 1573 C C . ASP B 1 48 ? 9.617 -3.451 -4.828 1 85.56 48 ASP B C 1
ATOM 1575 O O . ASP B 1 48 ? 9.898 -2.682 -3.904 1 85.56 48 ASP B O 1
ATOM 1579 N N . HIS B 1 49 ? 10.32 -4.398 -5.289 1 76.94 49 HIS B N 1
ATOM 1580 C CA . HIS B 1 49 ? 11.516 -4.777 -4.535 1 76.94 49 HIS B CA 1
ATOM 1581 C C . HIS B 1 49 ? 12.523 -3.639 -4.492 1 76.94 49 HIS B C 1
ATOM 1583 O O . HIS B 1 49 ? 13.188 -3.43 -3.477 1 76.94 49 HIS B O 1
ATOM 1589 N N . TYR B 1 50 ? 12.641 -2.928 -5.531 1 80.25 50 TYR B N 1
ATOM 1590 C CA . TYR B 1 50 ? 13.656 -1.885 -5.652 1 80.25 50 TYR B CA 1
ATOM 1591 C C . TYR B 1 50 ? 13.273 -0.658 -4.832 1 80.25 50 TYR B C 1
ATOM 1593 O O . TYR B 1 50 ? 14.008 -0.262 -3.92 1 80.25 50 TYR B O 1
ATOM 1601 N N . SER B 1 51 ? 12.117 -0.088 -5.102 1 78.25 51 SER B N 1
ATOM 1602 C CA . SER B 1 51 ? 11.719 1.184 -4.508 1 78.25 51 SER B CA 1
ATOM 1603 C C . SER B 1 51 ? 11.031 0.974 -3.162 1 78.25 51 SER B C 1
ATOM 1605 O O . SER B 1 51 ? 10.867 1.92 -2.389 1 78.25 51 SER B O 1
ATOM 1607 N N . ARG B 1 52 ? 10.453 -0.195 -2.98 1 77.38 52 ARG B N 1
ATOM 1608 C CA . ARG B 1 52 ? 9.68 -0.555 -1.795 1 77.38 52 ARG B CA 1
ATOM 1609 C C . ARG B 1 52 ? 8.281 0.062 -1.841 1 77.38 52 ARG B C 1
ATOM 1611 O O . ARG B 1 52 ? 7.566 0.056 -0.84 1 77.38 52 ARG B O 1
ATOM 1618 N N . TYR B 1 53 ? 7.969 0.528 -2.996 1 84.94 53 TYR B N 1
ATOM 1619 C CA . TYR B 1 53 ? 6.598 0.974 -3.227 1 84.94 53 TYR B CA 1
ATOM 1620 C C . TYR B 1 53 ? 5.613 -0.167 -3.014 1 84.94 53 TYR B C 1
ATOM 1622 O O . TYR B 1 53 ? 5.82 -1.278 -3.506 1 84.94 53 TYR B O 1
ATOM 1630 N N . LEU B 1 54 ? 4.59 0.085 -2.186 1 83.44 54 LEU B N 1
ATOM 1631 C CA . LEU B 1 54 ? 3.613 -0.944 -1.852 1 83.44 54 LEU B CA 1
ATOM 1632 C C . LEU B 1 54 ? 2.203 -0.494 -2.217 1 83.44 54 LEU B C 1
ATOM 1634 O O . LEU B 1 54 ? 1.82 0.646 -1.94 1 83.44 54 LEU B O 1
ATOM 1638 N N . GLU B 1 55 ? 1.518 -1.345 -2.887 1 90.25 55 GLU B N 1
ATOM 1639 C CA . GLU B 1 55 ? 0.078 -1.215 -3.088 1 90.25 55 GLU B CA 1
ATOM 1640 C C . GLU B 1 55 ? -0.676 -2.371 -2.438 1 90.25 55 GLU B C 1
ATOM 1642 O O . GLU B 1 55 ? -0.304 -3.535 -2.607 1 90.25 55 GLU B O 1
ATOM 1647 N N . ALA B 1 56 ? -1.604 -2.076 -1.608 1 84.44 56 ALA B N 1
ATOM 1648 C CA . ALA B 1 56 ? -2.529 -3.049 -1.033 1 84.44 56 ALA B CA 1
ATOM 1649 C C . ALA B 1 56 ? -3.939 -2.861 -1.586 1 84.44 56 ALA B C 1
ATOM 1651 O O . ALA B 1 56 ? -4.578 -1.835 -1.339 1 84.44 56 ALA B O 1
ATOM 1652 N N . ILE B 1 57 ? -4.43 -3.883 -2.219 1 88.19 57 ILE B N 1
ATOM 1653 C CA . ILE B 1 57 ? -5.656 -3.783 -2.998 1 88.19 57 ILE B CA 1
ATOM 1654 C C . ILE B 1 57 ? -6.715 -4.719 -2.418 1 88.19 57 ILE B C 1
ATOM 1656 O O . ILE B 1 57 ? -6.555 -5.941 -2.447 1 88.19 57 ILE B O 1
ATOM 1660 N N . PRO B 1 58 ? -7.785 -4.141 -1.894 1 84.5 58 PRO B N 1
ATOM 1661 C CA . PRO B 1 58 ? -8.883 -5.02 -1.487 1 84.5 58 PRO B CA 1
ATOM 1662 C C . PRO B 1 58 ? -9.508 -5.766 -2.664 1 84.5 58 PRO B C 1
ATOM 1664 O O . PRO B 1 58 ? -9.773 -5.164 -3.709 1 84.5 58 PRO B O 1
ATOM 1667 N N . ILE B 1 59 ? -9.656 -7.062 -2.516 1 89 59 ILE B N 1
ATOM 1668 C CA . ILE B 1 59 ? -10.25 -7.879 -3.566 1 89 59 ILE B CA 1
ATOM 1669 C C . ILE B 1 59 ? -11.32 -8.789 -2.969 1 89 59 ILE B C 1
ATOM 1671 O O . ILE B 1 59 ? -11.234 -9.18 -1.803 1 89 59 ILE B O 1
ATOM 1675 N N . PRO B 1 60 ? -12.32 -9.141 -3.74 1 90.12 60 PRO B N 1
ATOM 1676 C CA . PRO B 1 60 ? -13.469 -9.875 -3.195 1 90.12 60 PRO B CA 1
ATOM 1677 C C . PRO B 1 60 ? -13.164 -11.352 -2.973 1 90.12 60 PRO B C 1
ATOM 1679 O O . PRO B 1 60 ? -13.789 -12 -2.129 1 90.12 60 PRO B O 1
ATOM 1682 N N . ASN B 1 61 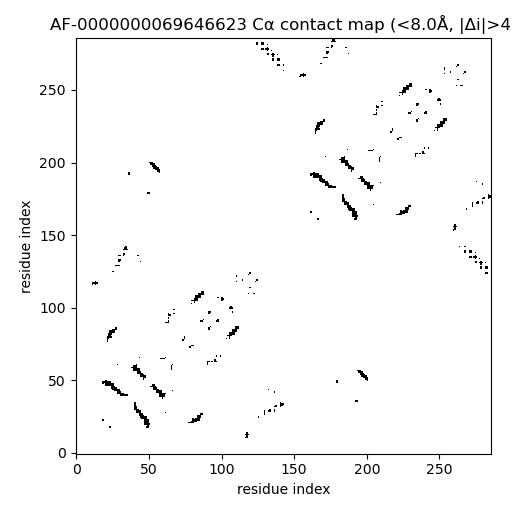? -12.242 -11.945 -3.75 1 91.44 61 ASN B N 1
ATOM 1683 C CA . ASN B 1 61 ? -11.883 -13.359 -3.686 1 91.44 61 ASN B CA 1
ATOM 1684 C C . ASN B 1 61 ? -10.477 -13.602 -4.23 1 91.44 61 ASN B C 1
ATOM 1686 O O . ASN B 1 61 ? -9.812 -12.672 -4.68 1 91.44 61 ASN B O 1
ATOM 1690 N N . THR B 1 62 ? -10.094 -14.836 -4.195 1 92.5 62 THR B N 1
ATOM 1691 C CA . THR B 1 62 ? -8.719 -15.141 -4.578 1 92.5 62 THR B CA 1
ATOM 1692 C C . THR B 1 62 ? -8.688 -15.984 -5.852 1 92.5 62 THR B C 1
ATOM 1694 O O . THR B 1 62 ? -7.777 -16.797 -6.043 1 92.5 62 THR B O 1
ATOM 1697 N N . THR B 1 63 ? -9.688 -15.805 -6.676 1 95.25 63 THR B N 1
ATOM 1698 C CA . THR B 1 63 ? -9.68 -16.531 -7.941 1 95.25 63 THR B CA 1
ATOM 1699 C C . THR B 1 63 ? -8.586 -16 -8.867 1 95.25 63 THR B C 1
ATOM 1701 O O . THR B 1 63 ? -8.188 -14.836 -8.766 1 95.25 63 THR B O 1
ATOM 1704 N N . SER B 1 64 ? -8.219 -16.828 -9.789 1 96.06 64 SER B N 1
ATOM 1705 C CA . SER B 1 64 ? -7.211 -16.438 -10.773 1 96.06 64 SER B CA 1
ATOM 1706 C C . SER B 1 64 ? -7.66 -15.219 -11.57 1 96.06 64 SER B C 1
ATOM 1708 O O . SER B 1 64 ? -6.867 -14.312 -11.82 1 96.06 64 SER B O 1
ATOM 1710 N N . ASN B 1 65 ? -8.867 -15.266 -11.945 1 97.06 65 ASN B N 1
ATOM 1711 C CA . ASN B 1 65 ? -9.398 -14.156 -12.727 1 97.06 65 ASN B CA 1
ATOM 1712 C C . ASN B 1 65 ? -9.281 -12.836 -11.984 1 97.06 65 ASN B C 1
ATOM 1714 O O . ASN B 1 65 ? -8.844 -11.828 -12.555 1 97.06 65 ASN B O 1
ATOM 1718 N N . THR B 1 66 ? -9.664 -12.844 -10.719 1 96.75 66 THR B N 1
ATOM 1719 C CA . THR B 1 66 ? -9.594 -11.641 -9.898 1 96.75 66 THR B CA 1
ATOM 1720 C C . THR B 1 66 ? -8.148 -11.172 -9.758 1 96.75 66 THR B C 1
ATOM 1722 O O . THR B 1 66 ? -7.859 -9.984 -9.93 1 96.75 66 THR B O 1
ATOM 1725 N N . ILE B 1 67 ? -7.301 -12.055 -9.469 1 96.38 67 ILE B N 1
ATOM 1726 C CA . ILE B 1 67 ? -5.891 -11.742 -9.258 1 96.38 67 ILE B CA 1
ATOM 1727 C C . ILE B 1 67 ? -5.285 -11.195 -10.547 1 96.38 67 ILE B C 1
ATOM 1729 O O . ILE B 1 67 ? -4.641 -10.141 -10.539 1 96.38 67 ILE B O 1
ATOM 1733 N N . ILE B 1 68 ? -5.543 -11.844 -11.633 1 97.75 68 ILE B N 1
ATOM 1734 C CA . ILE B 1 68 ? -5.004 -11.445 -12.93 1 97.75 68 ILE B CA 1
ATOM 1735 C C . ILE B 1 68 ? -5.512 -10.055 -13.305 1 97.75 68 ILE B C 1
ATOM 1737 O O . ILE B 1 68 ? -4.746 -9.219 -13.789 1 97.75 68 ILE B O 1
ATOM 1741 N N . ARG B 1 69 ? -6.758 -9.844 -13.039 1 97.94 69 ARG B N 1
ATOM 1742 C CA . ARG B 1 69 ? -7.344 -8.547 -13.352 1 97.94 69 ARG B CA 1
ATOM 1743 C C . ARG B 1 69 ? -6.613 -7.422 -12.617 1 97.94 69 ARG B C 1
ATOM 1745 O O . ARG B 1 69 ? -6.277 -6.398 -13.219 1 97.94 69 ARG B O 1
ATOM 1752 N N . HIS B 1 70 ? -6.371 -7.598 -11.414 1 97.19 70 HIS B N 1
ATOM 1753 C CA . HIS B 1 70 ? -5.742 -6.551 -10.617 1 97.19 70 HIS B CA 1
ATOM 1754 C C . HIS B 1 70 ? -4.258 -6.426 -10.938 1 97.19 70 HIS B C 1
ATOM 1756 O O . HIS B 1 70 ? -3.705 -5.324 -10.914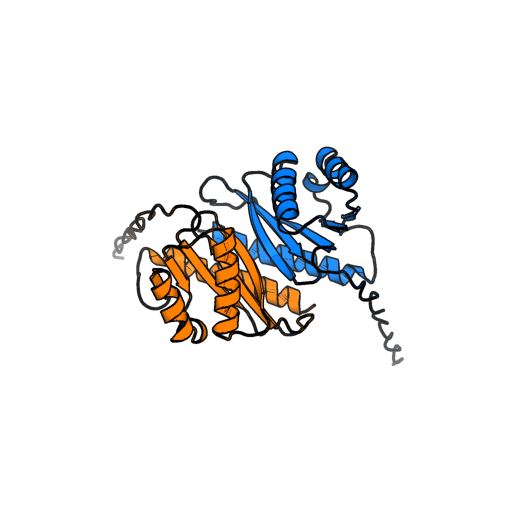 1 97.19 70 HIS B O 1
ATOM 1762 N N . LEU B 1 71 ? -3.607 -7.535 -11.273 1 97.5 71 LEU B N 1
ATOM 1763 C CA . LEU B 1 71 ? -2.225 -7.465 -11.734 1 97.5 71 LEU B CA 1
ATOM 1764 C C . LEU B 1 71 ? -2.137 -6.723 -13.062 1 97.5 71 LEU B C 1
ATOM 1766 O O . LEU B 1 71 ? -1.254 -5.883 -13.25 1 97.5 71 LEU B O 1
ATOM 1770 N N . ASN B 1 72 ? -3.076 -7.078 -13.93 1 97.31 72 ASN B N 1
ATOM 1771 C CA . ASN B 1 72 ? -3.121 -6.383 -15.211 1 97.31 72 ASN B CA 1
ATOM 1772 C C . ASN B 1 72 ? -3.297 -4.879 -15.031 1 97.31 72 ASN B C 1
ATOM 1774 O O . ASN B 1 72 ? -2.672 -4.082 -15.734 1 97.31 72 ASN B O 1
ATOM 1778 N N . TYR B 1 73 ? -4.121 -4.531 -14.133 1 96.44 73 TYR B N 1
ATOM 1779 C CA . TYR B 1 73 ? -4.328 -3.117 -13.844 1 96.44 73 TYR B CA 1
ATOM 1780 C C . TYR B 1 73 ? -3.051 -2.473 -13.32 1 96.44 73 TYR B C 1
ATOM 1782 O O . TYR B 1 73 ? -2.67 -1.387 -13.758 1 96.44 73 TYR B O 1
ATOM 1790 N N . TYR B 1 74 ? -2.41 -3.135 -12.461 1 96.94 74 TYR B N 1
ATOM 1791 C CA . TYR B 1 74 ? -1.143 -2.641 -11.93 1 96.94 74 TYR B CA 1
ATOM 1792 C C . TYR B 1 74 ? -0.117 -2.471 -13.047 1 96.94 74 TYR B C 1
ATOM 1794 O O . TYR B 1 74 ? 0.547 -1.437 -13.141 1 96.94 74 TYR B O 1
ATOM 1802 N N . PHE B 1 75 ? -0.013 -3.438 -13.938 1 97.62 75 PHE B N 1
ATOM 1803 C CA . PHE B 1 75 ? 0.966 -3.416 -15.023 1 97.62 75 PHE B CA 1
ATOM 1804 C C . PHE B 1 75 ? 0.665 -2.289 -16 1 97.62 75 PHE B C 1
ATOM 1806 O O . PHE B 1 75 ? 1.58 -1.7 -16.578 1 97.62 75 PHE B O 1
ATOM 1813 N N . SER B 1 76 ? -0.591 -2.004 -16.156 1 96.06 76 SER B N 1
ATOM 1814 C CA . SER B 1 76 ? -0.972 -0.945 -17.094 1 96.06 76 SER B CA 1
ATOM 1815 C C . SER B 1 76 ? -0.52 0.421 -16.594 1 96.06 76 SER B C 1
ATOM 1817 O O . SER B 1 76 ? -0.365 1.358 -17.375 1 96.06 76 SER B O 1
ATOM 1819 N N . ARG B 1 77 ? -0.315 0.474 -15.344 1 93.12 77 ARG B N 1
ATOM 1820 C CA . ARG B 1 77 ? 0.079 1.744 -14.742 1 93.12 77 ARG B CA 1
ATOM 1821 C C . ARG B 1 77 ? 1.596 1.847 -14.617 1 93.12 77 ARG B C 1
ATOM 1823 O O . ARG B 1 77 ? 2.164 2.928 -14.781 1 93.12 77 ARG B O 1
ATOM 1830 N N . PHE B 1 78 ? 2.252 0.729 -14.336 1 95.19 78 PHE B N 1
ATOM 1831 C CA . PHE B 1 78 ? 3.648 0.805 -13.922 1 95.19 78 PHE B CA 1
ATOM 1832 C C . PHE B 1 78 ? 4.543 0.048 -14.891 1 95.19 78 PHE B C 1
ATOM 1834 O O . PHE B 1 78 ? 5.77 0.148 -14.828 1 95.19 78 PHE B O 1
ATOM 1841 N N . GLY B 1 79 ? 3.928 -0.704 -15.852 1 95.94 79 GLY B N 1
ATOM 1842 C CA . GLY B 1 79 ? 4.703 -1.525 -16.766 1 95.94 79 GLY B CA 1
ATOM 1843 C C . GLY B 1 79 ? 4.812 -2.973 -16.328 1 95.94 79 GLY B C 1
ATOM 1844 O O . GLY B 1 79 ? 4.406 -3.32 -15.211 1 95.94 79 GLY B O 1
ATOM 1845 N N . LEU B 1 80 ? 5.422 -3.793 -17.25 1 97.62 80 LEU B N 1
ATOM 1846 C CA . LEU B 1 80 ? 5.535 -5.223 -16.984 1 97.62 80 LEU B CA 1
ATOM 1847 C C . LEU B 1 80 ? 6.781 -5.535 -16.172 1 97.62 80 LEU B C 1
ATOM 1849 O O . LEU B 1 80 ? 7.871 -5.051 -16.469 1 97.62 80 LEU B O 1
ATOM 1853 N N . PRO B 1 81 ? 6.598 -6.266 -15.109 1 97.12 81 PRO B N 1
ATOM 1854 C CA . PRO B 1 81 ? 7.789 -6.746 -14.406 1 97.12 81 PRO B CA 1
ATOM 1855 C C . PRO B 1 81 ? 8.5 -7.871 -15.148 1 97.12 81 PRO B C 1
ATOM 1857 O O . PRO B 1 81 ? 7.922 -8.492 -16.047 1 97.12 81 PRO B O 1
ATOM 1860 N N . LYS B 1 82 ? 9.734 -8.062 -14.734 1 95.75 82 LYS B N 1
ATOM 1861 C CA . LYS B 1 82 ? 10.469 -9.227 -15.219 1 95.75 82 LYS B CA 1
ATOM 1862 C C . LYS B 1 82 ? 10.234 -10.438 -14.32 1 95.75 82 LYS B C 1
ATOM 1864 O O . LYS B 1 82 ? 10.133 -11.562 -14.805 1 95.75 82 LYS B O 1
ATOM 1869 N N . TYR B 1 83 ? 10.133 -10.109 -13.031 1 92.12 83 TYR B N 1
ATOM 1870 C CA . TYR B 1 83 ? 10.016 -11.172 -12.039 1 92.12 83 TYR B CA 1
ATOM 1871 C C . TYR B 1 83 ? 8.883 -10.891 -11.07 1 92.12 83 TYR B C 1
ATOM 1873 O O . TYR B 1 83 ? 8.68 -9.75 -10.648 1 92.12 83 TYR B O 1
ATOM 1881 N N . ILE B 1 84 ? 8.188 -11.945 -10.75 1 91.56 84 ILE B N 1
ATOM 1882 C CA . ILE B 1 84 ? 7.219 -11.883 -9.656 1 91.56 84 ILE B CA 1
ATOM 1883 C C . ILE B 1 84 ? 7.512 -12.984 -8.641 1 91.56 84 ILE B C 1
ATOM 1885 O O . ILE B 1 84 ? 7.691 -14.148 -9.016 1 91.56 84 ILE B O 1
ATOM 1889 N N . LEU B 1 85 ? 7.586 -12.523 -7.41 1 85.38 85 LEU B N 1
ATOM 1890 C CA . LEU B 1 85 ? 7.797 -13.445 -6.297 1 85.38 85 LEU B CA 1
ATOM 1891 C C . LEU B 1 85 ? 6.508 -13.633 -5.5 1 85.38 85 LEU B C 1
ATOM 1893 O O . LEU B 1 85 ? 5.824 -12.656 -5.18 1 85.38 85 LEU B O 1
ATOM 1897 N N . SER B 1 86 ? 6.105 -14.828 -5.289 1 81.88 86 SER B N 1
ATOM 1898 C CA . SER B 1 86 ? 4.996 -15.133 -4.395 1 81.88 86 SER B CA 1
ATOM 1899 C C . SER B 1 86 ? 5.242 -16.438 -3.637 1 81.88 86 SER B C 1
ATOM 1901 O O . SER B 1 86 ? 6.18 -17.172 -3.945 1 81.88 86 SER B O 1
ATOM 1903 N N . ASP B 1 87 ? 4.574 -16.625 -2.523 1 75.19 87 ASP B N 1
ATOM 1904 C CA . ASP B 1 87 ? 4.68 -17.906 -1.841 1 75.19 87 ASP B CA 1
ATOM 1905 C C . ASP B 1 87 ? 4.012 -19.016 -2.65 1 75.19 87 ASP B C 1
ATOM 1907 O O . ASP B 1 87 ? 3.635 -18.812 -3.807 1 75.19 87 ASP B O 1
ATOM 1911 N N . ASN B 1 88 ? 3.969 -20.266 -2.059 1 72.5 88 ASN B N 1
ATOM 1912 C CA . ASN B 1 88 ? 3.471 -21.438 -2.77 1 72.5 88 ASN B CA 1
ATOM 1913 C C . ASN B 1 88 ? 1.979 -21.656 -2.527 1 72.5 88 ASN B C 1
ATOM 1915 O O . ASN B 1 88 ? 1.488 -22.781 -2.592 1 72.5 88 ASN B O 1
ATOM 1919 N N . ALA B 1 89 ? 1.315 -20.547 -2.305 1 76.75 89 ALA B N 1
ATOM 1920 C CA . ALA B 1 89 ? -0.128 -20.688 -2.131 1 76.75 89 ALA B CA 1
ATOM 1921 C C . ALA B 1 89 ? -0.801 -21.109 -3.432 1 76.75 89 ALA B C 1
ATOM 1923 O O . ALA B 1 89 ? -0.357 -20.734 -4.52 1 76.75 89 ALA B O 1
ATOM 1924 N N . THR B 1 90 ? -1.812 -21.859 -3.354 1 80.88 90 THR B N 1
ATOM 1925 C CA . THR B 1 90 ? -2.471 -22.5 -4.488 1 80.88 90 THR B CA 1
ATOM 1926 C C . THR B 1 90 ? -2.988 -21.469 -5.473 1 80.88 90 THR B C 1
ATOM 1928 O O . THR B 1 90 ? -2.961 -21.688 -6.688 1 80.88 90 THR B O 1
ATOM 1931 N N . TYR B 1 91 ? -3.449 -20.344 -4.984 1 83.5 91 TYR B N 1
ATOM 1932 C CA . TYR B 1 91 ? -4.027 -19.344 -5.887 1 83.5 91 TYR B CA 1
ATOM 1933 C C . TYR B 1 91 ? -2.953 -18.703 -6.754 1 83.5 91 TYR B C 1
ATOM 1935 O O . TYR B 1 91 ? -3.258 -18.109 -7.793 1 83.5 91 TYR B O 1
ATOM 1943 N N . PHE B 1 92 ? -1.711 -18.906 -6.457 1 87.88 92 PHE B N 1
ATOM 1944 C CA . PHE B 1 92 ? -0.652 -18.344 -7.285 1 87.88 92 PHE B CA 1
ATOM 1945 C C . PHE B 1 92 ? -0.094 -19.406 -8.234 1 87.88 92 PHE B C 1
ATOM 1947 O O . PHE B 1 92 ? 0.729 -19.094 -9.102 1 87.88 92 PHE B O 1
ATOM 1954 N N . LYS B 1 93 ? -0.583 -20.594 -8.156 1 86.38 93 LYS B N 1
ATOM 1955 C CA . LYS B 1 93 ? -0.019 -21.703 -8.93 1 86.38 93 LYS B CA 1
ATOM 1956 C C . LYS B 1 93 ? -1.01 -22.203 -9.977 1 86.38 93 LYS B C 1
ATOM 1958 O O . LYS B 1 93 ? -0.74 -23.172 -10.672 1 86.38 93 LYS B O 1
ATOM 1963 N N . SER B 1 94 ? -2.105 -21.625 -10.086 1 91.31 94 SER B N 1
ATOM 1964 C CA . SER B 1 94 ? -3.09 -22.078 -11.07 1 91.31 94 SER B CA 1
ATOM 1965 C C . SER B 1 94 ? -2.537 -21.984 -12.484 1 91.31 94 SER B C 1
ATOM 1967 O O . SER B 1 94 ? -1.647 -21.172 -12.758 1 91.31 94 SER B O 1
ATOM 1969 N N . ASP B 1 95 ? -3.072 -22.828 -13.352 1 94.38 95 ASP B N 1
ATOM 1970 C CA . ASP B 1 95 ? -2.68 -22.781 -14.75 1 94.38 95 ASP B CA 1
ATOM 1971 C C . ASP B 1 95 ? -2.959 -21.422 -15.367 1 94.38 95 ASP B C 1
ATOM 1973 O O . ASP B 1 95 ? -2.188 -20.938 -16.203 1 94.38 95 ASP B O 1
ATOM 1977 N N . GLU B 1 96 ? -4.059 -20.875 -14.969 1 95.81 96 GLU B N 1
ATOM 1978 C CA . GLU B 1 96 ? -4.445 -19.578 -15.492 1 95.81 96 GLU B CA 1
ATOM 1979 C C . GLU B 1 96 ? -3.398 -18.516 -15.164 1 95.81 96 GLU B C 1
ATOM 1981 O O . GLU B 1 96 ? -3.008 -17.734 -16.031 1 95.81 96 GLU B O 1
ATOM 1986 N N . ILE B 1 97 ? -2.912 -18.516 -13.961 1 95.56 97 ILE B N 1
ATOM 1987 C CA . ILE B 1 97 ? -1.924 -17.547 -13.516 1 95.56 97 ILE B CA 1
ATOM 1988 C C . ILE B 1 97 ? -0.582 -17.828 -14.188 1 95.56 97 ILE B C 1
ATOM 1990 O O . ILE B 1 97 ? 0.079 -16.891 -14.664 1 95.56 97 ILE B O 1
ATOM 1994 N N . VAL B 1 98 ? -0.241 -19.047 -14.227 1 93.81 98 VAL B N 1
ATOM 1995 C CA . VAL B 1 98 ? 1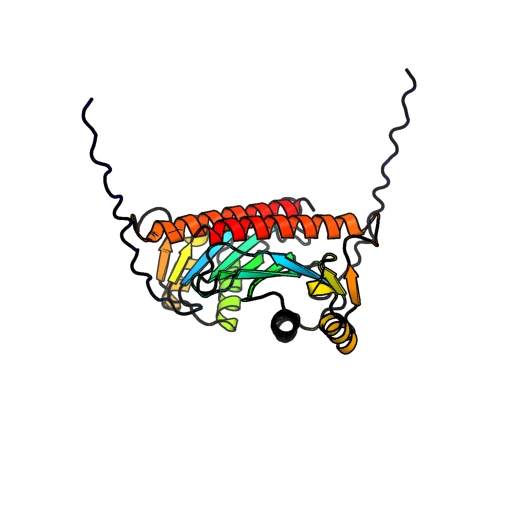.009 -19.438 -14.867 1 93.81 98 VAL B CA 1
ATOM 1996 C C . VAL B 1 98 ? 0.99 -19.031 -16.344 1 93.81 98 VAL B C 1
ATOM 1998 O O . VAL B 1 98 ? 1.95 -18.453 -16.844 1 93.81 98 VAL B O 1
ATOM 2001 N N . ASN B 1 99 ? -0.046 -19.328 -17.031 1 97 99 ASN B N 1
ATOM 2002 C CA . ASN B 1 99 ? -0.185 -18.969 -18.422 1 97 99 ASN B CA 1
ATOM 2003 C C . ASN B 1 99 ? -0.146 -17.453 -18.609 1 97 99 ASN B C 1
ATOM 2005 O O . ASN B 1 99 ? 0.418 -16.953 -19.594 1 97 99 ASN B O 1
ATOM 2009 N N . PHE B 1 100 ? -0.776 -16.781 -17.672 1 97.38 100 PHE B N 1
ATOM 2010 C CA . PHE B 1 100 ? -0.785 -15.328 -17.688 1 97.38 100 PHE B CA 1
ATOM 2011 C C . PHE B 1 100 ? 0.634 -14.781 -17.625 1 97.38 100 PHE B C 1
ATOM 2013 O O . PHE B 1 100 ? 1.021 -13.938 -18.438 1 97.38 100 PHE B O 1
ATOM 2020 N N . TYR B 1 101 ? 1.432 -15.258 -16.719 1 97.06 101 TYR B N 1
ATOM 2021 C CA . TYR B 1 101 ? 2.82 -14.836 -16.594 1 97.06 101 TYR B CA 1
ATOM 2022 C C . TYR B 1 101 ? 3.613 -15.164 -17.844 1 97.06 101 TYR B C 1
ATOM 2024 O O . TYR B 1 101 ? 4.352 -14.32 -18.359 1 97.06 101 TYR B O 1
ATOM 2032 N N . GLU B 1 102 ? 3.445 -16.312 -18.359 1 97.06 102 GLU B N 1
ATOM 2033 C CA . GLU B 1 102 ? 4.18 -16.766 -19.531 1 97.06 102 GLU B CA 1
ATOM 2034 C C . GLU B 1 102 ? 3.844 -15.922 -20.75 1 97.06 102 GLU B C 1
ATOM 2036 O O . GLU B 1 102 ? 4.73 -15.562 -21.531 1 97.06 102 GLU B O 1
ATOM 2041 N N . SER B 1 103 ? 2.598 -15.617 -20.891 1 97.75 103 SER B N 1
ATOM 2042 C CA . SER B 1 103 ? 2.156 -14.836 -22.047 1 97.75 103 SER B CA 1
ATOM 2043 C C . SER B 1 103 ? 2.77 -13.438 -22.031 1 97.75 103 SER B C 1
ATOM 2045 O O . SER B 1 103 ? 2.879 -12.797 -23.078 1 97.75 103 SER B O 1
ATOM 2047 N N . LEU B 1 104 ? 3.158 -13.008 -20.875 1 97.81 104 LEU B N 1
ATOM 2048 C CA . LEU B 1 104 ? 3.736 -11.68 -20.75 1 97.81 104 LEU B CA 1
ATOM 2049 C C . LEU B 1 104 ? 5.246 -11.758 -20.547 1 97.81 104 LEU B C 1
ATOM 2051 O O . LEU B 1 104 ? 5.902 -10.742 -20.312 1 97.81 104 LEU B O 1
ATOM 2055 N N . ARG B 1 105 ? 5.738 -12.977 -20.547 1 97.62 105 ARG B N 1
ATOM 2056 C CA . ARG B 1 105 ? 7.16 -13.242 -20.375 1 97.62 105 ARG B CA 1
ATOM 2057 C C . ARG B 1 105 ? 7.641 -12.789 -19 1 97.62 105 ARG B C 1
ATOM 2059 O O . ARG B 1 105 ? 8.711 -12.195 -18.875 1 97.62 105 ARG B O 1
ATOM 2066 N N . ILE B 1 106 ? 6.84 -12.977 -18.047 1 97.19 106 ILE B N 1
ATOM 2067 C CA . ILE B 1 106 ? 7.184 -12.734 -16.656 1 97.19 106 ILE B CA 1
ATOM 2068 C C . ILE B 1 106 ? 7.668 -14.023 -16 1 97.19 106 ILE B C 1
ATOM 2070 O O . ILE B 1 106 ? 7.023 -15.07 -16.141 1 97.19 106 ILE B O 1
ATOM 2074 N N . GLU B 1 107 ? 8.781 -14.008 -15.352 1 94.38 107 GLU B N 1
ATOM 2075 C CA . GLU B 1 107 ? 9.281 -15.164 -14.609 1 94.38 107 GLU B CA 1
ATOM 2076 C C . GLU B 1 107 ? 8.711 -15.203 -13.195 1 94.38 107 GLU B C 1
ATOM 2078 O O . GLU B 1 107 ? 8.883 -14.25 -12.422 1 94.38 107 GLU B O 1
ATOM 2083 N N . HIS B 1 108 ? 8.062 -16.219 -12.891 1 91.19 108 HIS B N 1
ATOM 2084 C CA . HIS B 1 108 ? 7.512 -16.406 -11.555 1 91.19 108 HIS B CA 1
ATOM 2085 C C . HIS B 1 108 ? 8.492 -17.125 -10.641 1 91.19 108 HIS B C 1
ATOM 2087 O O . HIS B 1 108 ? 8.969 -18.219 -10.977 1 91.19 108 HIS B O 1
ATOM 2093 N N . ARG B 1 109 ? 8.766 -16.531 -9.492 1 83.06 109 ARG B N 1
ATOM 2094 C CA . ARG B 1 109 ? 9.641 -17.125 -8.492 1 83.06 109 ARG B CA 1
ATOM 2095 C C . ARG B 1 109 ? 8.875 -17.453 -7.215 1 83.06 109 ARG B C 1
ATOM 2097 O O . ARG B 1 109 ? 8.109 -16.625 -6.715 1 83.06 109 ARG B O 1
ATOM 2104 N N . LYS B 1 110 ? 9.062 -18.703 -6.688 1 77 110 LYS B N 1
ATOM 2105 C CA . LYS B 1 110 ? 8.359 -19.141 -5.484 1 77 110 LYS B CA 1
ATOM 2106 C C . LYS B 1 110 ? 9.281 -19.109 -4.27 1 77 110 LYS B C 1
ATOM 2108 O O . LYS B 1 110 ? 10.461 -19.438 -4.375 1 77 110 LYS B O 1
ATOM 2113 N N . SER B 1 111 ? 8.867 -18.547 -3.096 1 64.94 111 SER B N 1
ATOM 2114 C CA . SER B 1 111 ? 9.672 -18.359 -1.892 1 64.94 111 SER B CA 1
ATOM 2115 C C . SER B 1 111 ? 10.125 -19.703 -1.316 1 64.94 111 SER B C 1
ATOM 2117 O O . SER B 1 111 ? 11.18 -19.781 -0.681 1 64.94 111 SER B O 1
ATOM 2119 N N . SER B 1 112 ? 9.367 -20.859 -1.014 1 54.12 112 SER B N 1
ATOM 2120 C CA . SER B 1 112 ? 9.844 -22.062 -0.347 1 54.12 112 SER B CA 1
ATOM 2121 C C . SER B 1 112 ? 11.148 -22.562 -0.964 1 54.12 112 SER B C 1
ATOM 2123 O O . SER B 1 112 ? 12 -23.125 -0.268 1 54.12 112 SER B O 1
ATOM 2125 N N . ILE B 1 113 ? 11.117 -22.906 -2.107 1 45.78 113 ILE B N 1
ATOM 2126 C CA . ILE B 1 113 ? 12.062 -23.844 -2.697 1 45.78 113 ILE B CA 1
ATOM 2127 C C . ILE B 1 113 ? 13.391 -23.125 -2.969 1 45.78 113 ILE B C 1
ATOM 2129 O O . ILE B 1 113 ? 14.461 -23.719 -2.805 1 45.78 113 ILE B O 1
ATOM 2133 N N . TYR B 1 114 ? 13.484 -22.25 -3.801 1 40.31 114 TYR B N 1
ATOM 2134 C CA . TYR B 1 114 ? 14.766 -22.109 -4.477 1 40.31 114 TYR B CA 1
ATOM 2135 C C . TYR B 1 114 ? 15.812 -21.516 -3.535 1 40.31 114 TYR B C 1
ATOM 2137 O O . TYR B 1 114 ? 16.953 -21.984 -3.5 1 40.31 114 TYR B O 1
ATOM 2145 N N . TYR B 1 115 ? 16.062 -20.016 -3.617 1 42.59 115 TYR B N 1
ATOM 2146 C CA . TYR B 1 115 ? 17.422 -19.484 -3.463 1 42.59 115 TYR B CA 1
ATOM 2147 C C . TYR B 1 115 ? 17.828 -19.453 -1.995 1 42.59 115 TYR B C 1
ATOM 2149 O O . TYR B 1 115 ? 17.312 -18.641 -1.221 1 42.59 115 TYR B O 1
ATOM 2157 N N . PRO B 1 116 ? 18.438 -20.5 -1.546 1 43.16 116 PRO B N 1
ATOM 2158 C CA . PRO B 1 116 ? 19.016 -20.516 -0.196 1 43.16 116 PRO B CA 1
ATOM 2159 C C . PRO B 1 116 ? 19.375 -19.125 0.308 1 43.16 116 PRO B C 1
ATOM 2161 O O . PRO B 1 116 ? 19.016 -18.75 1.426 1 43.16 116 PRO B O 1
ATOM 2164 N N . LYS B 1 117 ? 20.672 -18.672 -0.04 1 43.78 117 LYS B N 1
ATOM 2165 C CA . LYS B 1 117 ? 21.5 -17.625 0.548 1 43.78 117 LYS B CA 1
ATOM 2166 C C . LYS B 1 117 ? 20.969 -16.234 0.228 1 43.78 117 LYS B C 1
ATOM 2168 O O . LYS B 1 117 ? 20.984 -15.352 1.08 1 43.78 117 LYS B O 1
ATOM 2173 N N . SER B 1 118 ? 20.875 -15.867 -1.076 1 42.66 118 SER B N 1
ATOM 2174 C CA . SER B 1 118 ? 20.609 -14.508 -1.533 1 42.66 118 SER B CA 1
ATOM 2175 C C . SER B 1 118 ? 19.141 -14.133 -1.328 1 42.66 118 SER B C 1
ATOM 2177 O O . SER B 1 118 ? 18.812 -12.961 -1.197 1 42.66 118 SER B O 1
ATOM 2179 N N . ASN B 1 119 ? 18.031 -15.047 -1.255 1 47.28 119 ASN B N 1
ATOM 2180 C CA . ASN B 1 119 ? 16.562 -15.023 -1.186 1 47.28 119 ASN B CA 1
ATOM 2181 C C . ASN B 1 119 ? 16.078 -14.82 0.245 1 47.28 119 ASN B C 1
ATOM 2183 O O . ASN B 1 119 ? 14.906 -14.516 0.467 1 47.28 119 ASN B O 1
ATOM 2187 N N . GLY B 1 120 ? 16.984 -15.109 0.907 1 48.97 120 GLY B N 1
ATOM 2188 C CA . GLY B 1 120 ? 16.656 -14.867 2.301 1 48.97 120 GLY B CA 1
ATOM 2189 C C . GLY B 1 120 ? 16.094 -13.477 2.551 1 48.97 120 GLY B C 1
ATOM 2190 O O . GLY B 1 120 ? 15.125 -13.312 3.293 1 48.97 120 GLY B O 1
ATOM 2191 N N . LEU B 1 121 ? 16.828 -12.664 1.827 1 49.69 121 LEU B N 1
ATOM 2192 C CA . LEU B 1 121 ? 16.375 -11.281 1.993 1 49.69 121 LEU B CA 1
ATOM 2193 C C . LEU B 1 121 ? 14.984 -11.086 1.407 1 49.69 121 LEU B C 1
ATOM 2195 O O . LEU B 1 121 ? 14.133 -10.453 2.031 1 49.69 121 LEU B O 1
ATOM 2199 N N . LEU B 1 122 ? 14.859 -11.688 0.193 1 51.94 122 LEU B N 1
ATOM 2200 C CA . LEU B 1 122 ? 13.547 -11.555 -0.424 1 51.94 122 LEU B CA 1
ATOM 2201 C C . LEU B 1 122 ? 12.484 -12.266 0.408 1 51.94 122 LEU B C 1
ATOM 2203 O O . LEU B 1 122 ? 11.375 -11.75 0.575 1 51.94 122 LEU B O 1
ATOM 2207 N N . GLU B 1 123 ? 12.836 -13.477 0.813 1 55.44 123 GLU B N 1
ATOM 2208 C CA . GLU B 1 123 ? 11.891 -14.227 1.628 1 55.44 123 GLU B CA 1
ATOM 2209 C C . GLU B 1 123 ? 11.578 -13.5 2.93 1 55.44 123 GLU B C 1
ATOM 2211 O O . GLU B 1 123 ? 10.414 -13.414 3.334 1 55.44 123 GLU B O 1
ATOM 2216 N N . ARG B 1 124 ? 12.57 -13.094 3.541 1 52.72 124 ARG B N 1
ATOM 2217 C CA . ARG B 1 124 ? 12.359 -12.352 4.781 1 52.72 124 ARG B CA 1
ATOM 2218 C C . ARG B 1 124 ? 11.547 -11.086 4.531 1 52.72 124 ARG B C 1
ATOM 2220 O O . ARG B 1 124 ? 10.648 -10.75 5.309 1 52.72 124 ARG B O 1
ATOM 2227 N N . THR B 1 125 ? 11.906 -10.555 3.4 1 52.78 125 THR B N 1
ATOM 2228 C CA . THR B 1 125 ? 11.164 -9.352 3.047 1 52.78 125 THR B CA 1
ATOM 2229 C C . THR B 1 125 ? 9.695 -9.672 2.799 1 52.78 125 THR B C 1
ATOM 2231 O O . THR B 1 125 ? 8.805 -8.969 3.283 1 52.78 125 THR B O 1
ATOM 2234 N N . HIS B 1 126 ? 9.586 -10.719 2.076 1 54.69 126 HIS B N 1
ATOM 2235 C CA . HIS B 1 126 ? 8.219 -11.133 1.796 1 54.69 126 HIS B CA 1
ATOM 2236 C C . HIS B 1 126 ? 7.469 -11.461 3.082 1 54.69 126 HIS B C 1
ATOM 2238 O O . HIS B 1 126 ? 6.312 -11.07 3.25 1 54.69 126 HIS B O 1
ATOM 2244 N N . ARG B 1 127 ? 8.062 -12.203 3.879 1 56.5 127 ARG B N 1
ATOM 2245 C CA . ARG B 1 127 ? 7.434 -12.586 5.141 1 56.5 127 ARG B CA 1
ATOM 2246 C C . ARG B 1 127 ? 7.094 -11.352 5.973 1 56.5 127 ARG B C 1
ATOM 2248 O O . ARG B 1 127 ? 6.004 -11.266 6.543 1 56.5 127 ARG B O 1
ATOM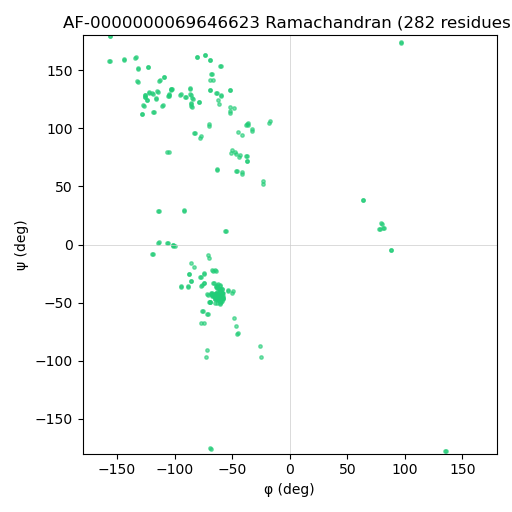 2255 N N . VAL B 1 128 ? 7.969 -10.539 5.938 1 52.31 128 VAL B N 1
ATOM 2256 C CA . VAL B 1 128 ? 7.781 -9.312 6.707 1 52.31 128 VAL B CA 1
ATOM 2257 C C . VAL B 1 128 ? 6.625 -8.508 6.121 1 52.31 128 VAL B C 1
ATOM 2259 O O . VAL B 1 128 ? 5.77 -8.016 6.859 1 52.31 128 VAL B O 1
ATOM 2262 N N . LEU B 1 129 ? 6.648 -8.492 4.887 1 53.25 129 LEU B N 1
ATOM 2263 C CA . LEU B 1 129 ? 5.562 -7.77 4.23 1 53.25 129 LEU B CA 1
ATOM 2264 C C . LEU B 1 129 ? 4.219 -8.43 4.52 1 53.25 129 LEU B C 1
ATOM 2266 O O . LEU B 1 129 ? 3.242 -7.75 4.848 1 53.25 129 LEU B O 1
ATOM 2270 N N . LYS B 1 130 ? 4.289 -9.656 4.438 1 54.62 130 LYS B N 1
ATOM 2271 C CA . LYS B 1 130 ? 3.068 -10.414 4.703 1 54.62 130 LYS B CA 1
ATOM 2272 C C . LYS B 1 130 ? 2.566 -10.172 6.125 1 54.62 130 LYS B C 1
ATOM 2274 O O . LYS B 1 130 ? 1.379 -9.922 6.332 1 54.62 130 LYS B O 1
ATOM 2279 N N . GLU B 1 131 ? 3.414 -10.32 6.945 1 57.88 131 GLU B N 1
ATOM 2280 C CA . GLU B 1 131 ? 3.039 -10.164 8.344 1 57.88 131 GLU B CA 1
ATOM 2281 C C . GLU B 1 131 ? 2.584 -8.742 8.641 1 57.88 131 GLU B C 1
ATOM 2283 O O . GLU B 1 131 ? 1.646 -8.531 9.414 1 57.88 131 GLU B O 1
ATOM 2288 N N . SER B 1 132 ? 3.252 -7.922 7.992 1 54.34 132 SER B N 1
ATOM 2289 C CA . SER B 1 132 ? 2.916 -6.516 8.188 1 54.34 132 SER B CA 1
ATOM 2290 C C . SER B 1 132 ? 1.554 -6.184 7.594 1 54.34 132 SER B C 1
ATOM 2292 O O . SER B 1 132 ? 0.731 -5.527 8.234 1 54.34 132 SER B O 1
ATOM 2294 N N . VAL B 1 133 ? 1.394 -6.574 6.457 1 55.78 133 VAL B N 1
ATOM 2295 C CA . VAL B 1 133 ? 0.125 -6.328 5.777 1 55.78 133 VAL B CA 1
ATOM 2296 C C . VAL B 1 133 ? -1.008 -7.016 6.535 1 55.78 133 VAL B C 1
ATOM 2298 O O . VAL B 1 133 ? -2.07 -6.43 6.746 1 55.78 133 VAL B O 1
ATOM 2301 N N . ALA B 1 134 ? -0.697 -8.227 6.906 1 56.16 134 ALA B N 1
ATOM 2302 C CA . ALA B 1 134 ? -1.689 -8.977 7.676 1 56.16 134 ALA B CA 1
ATOM 2303 C C . ALA B 1 134 ? -2.053 -8.234 8.961 1 56.16 134 ALA B C 1
ATOM 2305 O O . ALA B 1 134 ? -3.225 -8.172 9.344 1 56.16 134 ALA B O 1
ATOM 2306 N N . SER B 1 135 ? -1.041 -7.805 9.523 1 57.53 135 SER B N 1
ATOM 2307 C CA . SER B 1 135 ? -1.279 -7.074 10.766 1 57.53 135 SER B CA 1
ATOM 2308 C C . SER B 1 135 ? -2.105 -5.816 10.516 1 57.53 135 SER B C 1
ATOM 2310 O O . SER B 1 135 ? -3.006 -5.492 11.289 1 57.53 135 SER B O 1
ATOM 2312 N N . ILE B 1 136 ? -1.885 -5.254 9.406 1 54.19 136 ILE B N 1
ATOM 2313 C CA . ILE B 1 136 ? -2.615 -4.059 9.008 1 54.19 136 ILE B CA 1
ATOM 2314 C C . ILE B 1 136 ? -4.07 -4.414 8.719 1 54.19 136 ILE B C 1
ATOM 2316 O O . ILE B 1 136 ? -4.988 -3.74 9.195 1 54.19 136 ILE B O 1
ATOM 2320 N N . LEU B 1 137 ? -4.105 -5.344 8 1 54.56 137 LEU B N 1
ATOM 2321 C CA . LEU B 1 137 ? -5.434 -5.754 7.559 1 54.56 137 LEU B CA 1
ATOM 2322 C C . LEU B 1 137 ? -6.277 -6.238 8.734 1 54.56 137 LEU B C 1
ATOM 2324 O O . LEU B 1 137 ? -7.484 -5.992 8.781 1 54.56 137 LEU B O 1
ATOM 2328 N N . GLN B 1 138 ? -5.719 -7.066 9.547 1 53.78 138 GLN B N 1
ATOM 2329 C CA . GLN B 1 138 ? -6.43 -7.516 10.734 1 53.78 138 GLN B CA 1
ATOM 2330 C C . GLN B 1 138 ? -6.926 -6.328 11.555 1 53.78 138 GLN B C 1
ATOM 2332 O O . GLN B 1 138 ? -8.039 -6.359 12.086 1 53.78 138 GLN B O 1
ATOM 2337 N N . LYS B 1 139 ? -6.191 -5.504 11.594 1 50.09 139 LYS B N 1
ATOM 2338 C CA . LYS B 1 139 ? -6.535 -4.344 12.406 1 50.09 139 LYS B CA 1
ATOM 2339 C C . LYS B 1 139 ? -7.566 -3.465 11.711 1 50.09 139 LYS B C 1
ATOM 2341 O O . LYS B 1 139 ? -8.438 -2.885 12.359 1 50.09 139 LYS B O 1
ATOM 2346 N N . VAL B 1 140 ? -7.465 -3.387 10.383 1 49.5 140 VAL B N 1
ATOM 2347 C CA . VAL B 1 140 ? -8.438 -2.639 9.586 1 49.5 140 VAL B CA 1
ATOM 2348 C C . VAL B 1 140 ? -9.789 -3.35 9.617 1 49.5 140 VAL B C 1
ATOM 2350 O O . VAL B 1 140 ? -10.836 -2.703 9.648 1 49.5 140 VAL B O 1
ATOM 2353 N N . HIS B 1 141 ? -9.742 -4.641 9.484 1 49.16 141 HIS B N 1
ATOM 2354 C CA . HIS B 1 141 ? -10.984 -5.418 9.461 1 49.16 141 HIS B CA 1
ATOM 2355 C C . HIS B 1 141 ? -11.68 -5.387 10.82 1 49.16 141 HIS B C 1
ATOM 2357 O O . HIS B 1 141 ? -12.906 -5.512 10.891 1 49.16 141 HIS B O 1
ATOM 2363 N N . ASP B 1 142 ? -10.961 -5.504 11.797 1 47.31 142 ASP B N 1
ATOM 2364 C CA . ASP B 1 142 ? -11.664 -5.418 13.07 1 47.31 142 ASP B CA 1
ATOM 2365 C C . ASP B 1 142 ? -12.445 -4.109 13.188 1 47.31 142 ASP B C 1
ATOM 2367 O O . ASP B 1 142 ? -13.172 -3.895 14.156 1 47.31 142 ASP B O 1
ATOM 2371 N N . TRP B 1 143 ? -12.453 -3.609 12.078 1 39.78 143 TRP B N 1
ATOM 2372 C CA . TRP B 1 143 ? -13.258 -2.393 12.016 1 39.78 143 TRP B CA 1
ATOM 2373 C C . TRP B 1 143 ? -14.648 -2.684 11.469 1 39.78 143 TRP B C 1
ATOM 2375 O O . TRP B 1 143 ? -14.797 -3.414 10.484 1 39.78 143 TRP B O 1
#

pLDDT: mean 71.82, std 22.62, range [22.41, 97.94]

Organism: Araneus ventricosus (NCBI:txid182803)

Foldseek 3Di:
DDPDPPPPPPLPQLPPPPDDWPAEKEWEKAACQDADDPQQRMWIWIATPPPRDIDIHRFNDLALVRVLVVVVVVCVVRNHYQEYEYEPDPSCVDPSNVVSCVVVNHHYHHLPDDDPRSCVVVNVVNVVVRVVVNVVRNVVRVD/DDPPPPPPPCLVQLPPPPDDWPAEKEWDKAACQDADVPQQRMWIWIATPPPRDIDIHRFNDLALVRVLVVVVVVCVVRNHYQEYEYAPDPSCVDPSNVVSCVVVNHHYHHLPDDDPRSCVVVNVVNVVVRVVVNVVRNVVRVD